Protein AF-A0A7R9H0L1-F1 (afdb_monomer_lite)

Secondary structure (DSSP, 8-state):
--HHHHHHHHHHHHHHHHHHHHHHHHHHHHTSTT-B--EE-SS-HHHHHHHHHHHHHHHHHHHHS-TTT--HHHHHHHHHHHHHHHHHHHHHHHHHHHH---HHHHHHHHHHHHTT-----STTHHHHHHHHHHHHHHHHHHHHHHH-HHHHEE--B--HHHHHHHHHHHHHHHHHHHHHHHHHHHHHHHTT---HHHHHHHHHHHHHHHHHHHHHHHHHHGGGTTHHHHTTSTTSSSSS--

Structure (mmCIF, N/CA/C/O backbone):
data_AF-A0A7R9H0L1-F1
#
_entry.id   AF-A0A7R9H0L1-F1
#
loop_
_atom_site.group_PDB
_atom_site.id
_atom_site.type_symbol
_atom_site.label_atom_id
_atom_site.label_alt_id
_atom_site.label_comp_id
_atom_site.label_asym_id
_atom_site.label_entity_id
_atom_site.label_seq_id
_atom_site.pdbx_PDB_ins_code
_atom_site.Cartn_x
_atom_site.Cartn_y
_atom_site.Cartn_z
_atom_site.occupancy
_atom_site.B_iso_or_equiv
_atom_site.auth_seq_id
_atom_site.auth_comp_id
_atom_site.auth_asym_id
_atom_site.auth_atom_id
_atom_site.pdbx_PDB_model_num
ATOM 1 N N . MET A 1 1 ? 5.904 -15.209 -21.334 1.00 55.03 1 MET A N 1
ATOM 2 C CA . MET A 1 1 ? 5.585 -14.228 -20.278 1.00 55.03 1 MET A CA 1
ATOM 3 C C . MET A 1 1 ? 6.838 -13.400 -20.034 1.00 55.03 1 MET A C 1
ATOM 5 O O . MET A 1 1 ? 7.904 -13.991 -19.924 1.00 55.03 1 MET A O 1
ATOM 9 N N . SER A 1 2 ? 6.762 -12.069 -20.104 1.00 78.75 2 SER A N 1
ATOM 10 C CA . SER A 1 2 ? 7.941 -11.202 -19.928 1.00 78.75 2 SER A CA 1
ATOM 11 C C . SER A 1 2 ? 8.253 -11.047 -18.439 1.00 78.75 2 SER A C 1
ATOM 13 O O . SER A 1 2 ? 7.324 -10.876 -17.658 1.00 78.75 2 SER A O 1
ATOM 15 N N . ILE A 1 3 ? 9.534 -11.049 -18.051 1.00 79.44 3 ILE A N 1
ATOM 16 C CA . ILE A 1 3 ? 9.980 -10.844 -16.656 1.00 79.44 3 ILE A CA 1
ATOM 17 C C . ILE A 1 3 ? 9.363 -9.573 -16.053 1.00 79.44 3 ILE A C 1
ATOM 19 O O . ILE A 1 3 ? 9.028 -9.552 -14.874 1.00 79.44 3 ILE A O 1
ATOM 23 N N . ARG A 1 4 ? 9.153 -8.536 -16.874 1.00 78.62 4 ARG A N 1
ATOM 24 C CA . ARG A 1 4 ? 8.509 -7.288 -16.447 1.00 78.62 4 ARG A CA 1
ATOM 25 C C . ARG A 1 4 ? 7.084 -7.508 -15.932 1.00 78.62 4 ARG A C 1
ATOM 27 O O . ARG A 1 4 ? 6.752 -6.990 -14.879 1.00 78.62 4 ARG A O 1
ATOM 34 N N . VAL A 1 5 ? 6.296 -8.321 -16.639 1.00 81.50 5 VAL A N 1
ATOM 35 C CA . VAL A 1 5 ? 4.908 -8.644 -16.267 1.00 81.50 5 VAL A CA 1
ATOM 36 C C . VAL A 1 5 ? 4.882 -9.418 -14.950 1.00 81.50 5 VAL A C 1
ATOM 38 O O . VAL A 1 5 ? 4.105 -9.091 -14.069 1.00 81.50 5 VAL A O 1
ATOM 41 N N . CYS A 1 6 ? 5.793 -10.378 -14.761 1.00 84.50 6 CYS A N 1
ATOM 42 C CA . CYS A 1 6 ? 5.881 -11.111 -13.495 1.00 84.50 6 CYS A CA 1
ATOM 43 C C . CYS A 1 6 ? 6.261 -10.203 -12.313 1.00 84.50 6 CYS A C 1
ATOM 45 O O . CYS A 1 6 ? 5.790 -10.416 -11.203 1.00 84.50 6 CYS A O 1
ATOM 47 N N . VAL A 1 7 ? 7.129 -9.208 -12.527 1.00 86.12 7 VAL A N 1
ATOM 48 C CA . VAL A 1 7 ? 7.489 -8.237 -11.479 1.00 86.12 7 VAL A CA 1
ATOM 49 C C . VAL A 1 7 ? 6.310 -7.320 -11.154 1.00 86.12 7 VAL A C 1
ATOM 51 O O . VAL A 1 7 ? 6.063 -7.078 -9.979 1.00 86.12 7 VAL A O 1
ATOM 54 N N . GLU A 1 8 ? 5.581 -6.846 -12.167 1.00 85.38 8 GLU A N 1
ATOM 55 C CA . GLU A 1 8 ? 4.347 -6.064 -11.990 1.00 85.38 8 GLU A CA 1
ATOM 56 C C . GLU A 1 8 ? 3.316 -6.865 -11.167 1.00 85.38 8 GLU A C 1
ATOM 58 O O . GLU A 1 8 ? 2.881 -6.397 -10.119 1.00 85.38 8 GLU A O 1
ATOM 63 N N . GLU A 1 9 ? 3.047 -8.122 -11.536 1.00 87.88 9 GLU A N 1
ATOM 64 C CA . GLU A 1 9 ? 2.125 -9.008 -10.805 1.00 87.88 9 GLU A CA 1
ATOM 65 C C . GLU A 1 9 ? 2.557 -9.277 -9.354 1.00 87.88 9 GLU A C 1
ATOM 67 O O . GLU A 1 9 ? 1.722 -9.292 -8.450 1.00 87.88 9 GLU A O 1
ATOM 72 N N . ILE A 1 10 ? 3.857 -9.487 -9.102 1.00 89.25 10 ILE A N 1
ATOM 73 C CA . ILE A 1 10 ? 4.376 -9.669 -7.736 1.00 89.25 10 ILE A CA 1
ATOM 74 C C . ILE A 1 10 ? 4.176 -8.393 -6.918 1.00 89.25 10 ILE A C 1
ATOM 76 O O . ILE A 1 10 ? 3.787 -8.480 -5.755 1.00 89.25 10 ILE A O 1
ATOM 80 N N . CYS A 1 11 ? 4.443 -7.220 -7.493 1.00 88.94 11 CYS A N 1
ATOM 81 C CA . CYS A 1 11 ? 4.237 -5.947 -6.810 1.00 88.94 11 CYS A CA 1
ATOM 82 C C . CYS A 1 11 ? 2.764 -5.752 -6.436 1.00 88.94 11 CYS A C 1
ATOM 84 O O . CYS A 1 11 ? 2.480 -5.468 -5.273 1.00 88.94 11 CYS A O 1
ATOM 86 N N . ASP A 1 12 ? 1.844 -5.972 -7.376 1.00 87.62 12 ASP A N 1
ATOM 87 C CA . ASP A 1 12 ? 0.404 -5.832 -7.137 1.00 87.62 12 ASP A CA 1
ATOM 88 C C . ASP A 1 12 ? -0.075 -6.804 -6.053 1.00 87.62 12 ASP A C 1
ATOM 90 O O . ASP A 1 12 ? -0.746 -6.406 -5.099 1.00 87.62 12 ASP A O 1
ATOM 94 N N . LEU A 1 13 ? 0.356 -8.066 -6.134 1.00 90.56 13 LEU A N 1
ATOM 95 C CA . LEU A 1 13 ? 0.031 -9.079 -5.135 1.00 90.56 13 LEU A CA 1
ATOM 96 C C . LEU A 1 13 ? 0.554 -8.705 -3.742 1.00 90.56 13 LEU A C 1
ATOM 98 O O . LEU A 1 13 ? -0.153 -8.882 -2.753 1.00 90.56 13 LEU A O 1
ATOM 102 N N . VAL A 1 14 ? 1.785 -8.197 -3.644 1.00 93.50 14 VAL A N 1
ATOM 103 C CA . VAL A 1 14 ? 2.396 -7.798 -2.367 1.00 93.50 14 VAL A CA 1
ATOM 104 C C . VAL A 1 14 ? 1.687 -6.584 -1.767 1.00 93.50 14 VAL A C 1
ATOM 106 O O . VAL A 1 14 ? 1.504 -6.537 -0.548 1.00 93.50 14 VAL A O 1
ATOM 109 N N . VAL A 1 15 ? 1.248 -5.629 -2.591 1.00 90.62 15 VAL A N 1
ATOM 110 C CA . VAL A 1 15 ? 0.427 -4.494 -2.142 1.00 90.62 15 VAL A CA 1
ATOM 111 C C . VAL A 1 15 ? -0.901 -4.999 -1.584 1.00 90.62 15 VAL A C 1
ATOM 113 O O . VAL A 1 15 ? -1.203 -4.713 -0.426 1.00 90.62 15 VAL A O 1
ATOM 116 N N . SER A 1 16 ? -1.640 -5.819 -2.339 1.00 90.62 16 SER A N 1
ATOM 117 C CA . SER A 1 16 ? -2.915 -6.382 -1.872 1.00 90.62 16 SER A CA 1
ATOM 118 C C . SER A 1 16 ? -2.749 -7.221 -0.606 1.00 90.62 16 SER A C 1
ATOM 120 O O . SER A 1 16 ? -3.534 -7.089 0.328 1.00 90.62 16 SER A O 1
ATOM 122 N N . LEU A 1 17 ? -1.699 -8.043 -0.528 1.00 93.00 17 LEU A N 1
ATOM 123 C CA . LEU A 1 17 ? -1.382 -8.809 0.675 1.00 93.00 17 LEU A CA 1
ATOM 124 C C . LEU A 1 17 ? -1.160 -7.884 1.875 1.00 93.00 17 LEU A C 1
ATOM 126 O O . LEU A 1 17 ? -1.692 -8.152 2.949 1.00 93.00 17 LEU A O 1
ATOM 130 N N . THR A 1 18 ? -0.406 -6.799 1.696 1.00 93.94 18 THR A N 1
ATOM 131 C CA . THR A 1 18 ? -0.100 -5.845 2.771 1.00 93.94 18 THR A CA 1
ATOM 132 C C . THR A 1 18 ? -1.360 -5.137 3.261 1.00 93.94 18 THR A C 1
ATOM 134 O O . THR A 1 18 ? -1.578 -5.057 4.468 1.00 93.94 18 THR A O 1
ATOM 137 N N . GLU A 1 19 ? -2.219 -4.682 2.347 1.00 91.06 19 GLU A N 1
ATOM 138 C CA . GLU A 1 19 ? -3.506 -4.058 2.678 1.00 91.06 19 GLU A CA 1
ATOM 139 C C . GLU A 1 19 ? -4.423 -5.034 3.429 1.00 91.06 19 GLU A C 1
ATOM 141 O O . GLU A 1 19 ? -4.960 -4.701 4.488 1.00 91.06 19 GLU A O 1
ATOM 146 N N . CYS A 1 20 ? -4.546 -6.271 2.937 1.00 92.19 20 CYS A N 1
ATOM 147 C CA . CYS A 1 20 ? -5.338 -7.307 3.594 1.00 92.19 20 CYS A CA 1
ATOM 148 C C . CYS A 1 20 ? -4.790 -7.671 4.979 1.00 92.19 20 CYS A C 1
ATOM 150 O O . CYS A 1 20 ? -5.574 -7.828 5.911 1.00 92.19 20 CYS A O 1
ATOM 152 N N . CYS A 1 21 ? -3.469 -7.784 5.140 1.00 92.81 21 CYS A N 1
ATOM 153 C CA . C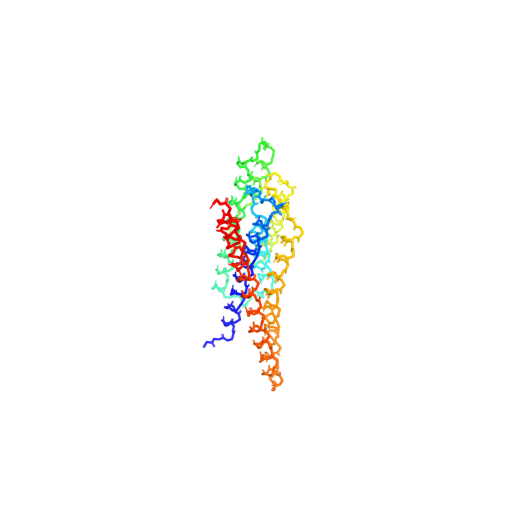YS A 1 21 ? -2.852 -8.106 6.429 1.00 92.81 21 CYS A CA 1
ATOM 154 C C . CYS A 1 21 ? -2.985 -6.961 7.431 1.00 92.81 21 CYS A C 1
ATOM 156 O O . CYS A 1 21 ? -3.257 -7.218 8.601 1.00 92.81 21 CYS A O 1
ATOM 158 N N . ALA A 1 22 ? -2.832 -5.711 6.990 1.00 91.62 22 ALA A N 1
ATOM 159 C CA . ALA A 1 22 ? -3.041 -4.547 7.844 1.00 91.62 22 ALA A CA 1
ATOM 160 C C . ALA A 1 22 ? -4.491 -4.480 8.339 1.00 91.62 22 ALA A C 1
ATOM 162 O O . ALA A 1 22 ? -4.726 -4.309 9.533 1.00 91.62 22 ALA A O 1
ATOM 163 N N . HIS A 1 23 ? -5.459 -4.701 7.445 1.00 90.69 23 HIS A N 1
ATOM 164 C CA . HIS A 1 23 ? -6.873 -4.718 7.806 1.00 90.69 23 HIS A CA 1
ATOM 165 C C . HIS A 1 23 ? -7.232 -5.905 8.715 1.00 90.69 23 HIS A C 1
ATOM 167 O O . HIS A 1 23 ? -7.879 -5.721 9.743 1.00 90.69 23 HIS A O 1
ATOM 173 N N . ALA A 1 24 ? -6.776 -7.119 8.396 1.00 91.81 24 ALA A N 1
ATOM 174 C CA . ALA A 1 24 ? -7.020 -8.296 9.229 1.00 91.81 24 ALA A CA 1
ATOM 175 C C . ALA A 1 24 ? -6.373 -8.160 10.617 1.00 91.81 24 ALA A C 1
ATOM 177 O O . ALA A 1 24 ? -7.020 -8.434 11.626 1.00 91.81 24 ALA A O 1
ATOM 178 N N . GLY A 1 25 ? -5.127 -7.682 10.678 1.00 91.88 25 GLY A N 1
ATOM 179 C CA . GLY A 1 25 ? -4.430 -7.409 11.933 1.00 91.88 25 GLY A CA 1
ATOM 180 C C . GLY A 1 25 ? -5.147 -6.353 12.774 1.00 91.88 25 GLY A C 1
ATOM 181 O O . GLY A 1 25 ? -5.273 -6.522 13.984 1.00 91.88 25 GLY A O 1
ATOM 182 N N . TYR A 1 26 ? -5.676 -5.301 12.143 1.00 92.00 26 TYR A N 1
ATOM 183 C CA . TYR A 1 26 ? -6.490 -4.293 12.820 1.00 92.00 26 TYR A CA 1
ATOM 184 C C . TYR A 1 26 ? -7.755 -4.899 13.442 1.00 92.00 26 TYR A C 1
ATOM 186 O O . TYR A 1 26 ? -8.023 -4.675 14.622 1.00 92.00 26 TYR A O 1
ATOM 194 N N . LEU A 1 27 ? -8.505 -5.704 12.681 1.00 91.81 27 LEU A N 1
ATOM 195 C CA . LEU A 1 27 ? -9.720 -6.352 13.182 1.00 91.81 27 LEU A CA 1
ATOM 196 C C . LEU A 1 27 ? -9.416 -7.254 14.384 1.00 91.81 27 LEU A C 1
ATOM 198 O O . LEU A 1 27 ? -10.103 -7.170 15.397 1.00 91.81 27 LEU A O 1
ATOM 202 N N . LEU A 1 28 ? -8.352 -8.058 14.312 1.00 90.38 28 LEU A N 1
ATOM 203 C CA . LEU A 1 28 ? -7.918 -8.912 15.424 1.00 90.38 28 LEU A CA 1
ATOM 204 C C . LEU A 1 28 ? -7.507 -8.101 16.664 1.00 90.38 28 LEU A C 1
ATOM 206 O O . LEU A 1 28 ? -7.820 -8.481 17.792 1.00 90.38 28 LEU A O 1
ATOM 210 N N . ALA A 1 29 ? -6.841 -6.964 16.465 1.00 90.88 29 ALA A N 1
ATOM 211 C CA . ALA A 1 29 ? -6.394 -6.101 17.552 1.00 90.88 29 ALA A CA 1
ATOM 212 C C . ALA A 1 29 ? -7.546 -5.371 18.259 1.00 90.88 29 ALA A C 1
ATOM 214 O O . ALA A 1 29 ? -7.521 -5.201 19.480 1.00 90.88 29 ALA A O 1
ATOM 215 N N . VAL A 1 30 ? -8.563 -4.945 17.506 1.00 91.94 30 VAL A N 1
ATOM 216 C CA . VAL A 1 30 ? -9.755 -4.285 18.057 1.00 91.94 30 VAL A CA 1
ATOM 217 C C . VAL A 1 30 ? -10.666 -5.268 18.789 1.00 91.94 30 VAL A C 1
ATOM 219 O O . VAL A 1 30 ? -11.334 -4.864 19.735 1.00 91.94 30 VAL A O 1
ATOM 222 N N . LEU A 1 31 ? -10.660 -6.548 18.405 1.00 89.94 31 LEU A N 1
ATOM 223 C CA . LEU A 1 31 ? -11.380 -7.602 19.126 1.00 89.94 31 LEU A CA 1
ATOM 224 C C . LEU A 1 31 ? -10.794 -7.902 20.516 1.00 89.94 31 LEU A C 1
ATOM 226 O O . LEU A 1 31 ? -11.457 -8.567 21.306 1.00 89.94 31 LEU A O 1
ATOM 230 N N . GLN A 1 32 ? -9.588 -7.419 20.838 1.00 88.75 32 GLN A N 1
ATOM 231 C CA . GLN A 1 32 ? -9.027 -7.591 22.177 1.00 88.75 32 GLN A CA 1
ATOM 232 C C . GLN A 1 32 ? -9.772 -6.762 23.219 1.00 88.75 32 GLN A C 1
ATOM 234 O O . GLN A 1 32 ? -10.073 -5.585 23.005 1.00 88.75 32 GLN A O 1
ATOM 239 N N . ASP A 1 33 ? -9.958 -7.344 24.401 1.00 85.31 33 ASP A N 1
ATOM 240 C CA . ASP A 1 33 ? -10.539 -6.637 25.534 1.00 85.31 33 ASP A CA 1
ATOM 241 C C . ASP A 1 33 ? -9.745 -5.365 25.867 1.00 85.31 33 ASP A C 1
ATOM 243 O O . ASP A 1 33 ? -8.509 -5.343 25.930 1.00 85.31 33 ASP A O 1
ATO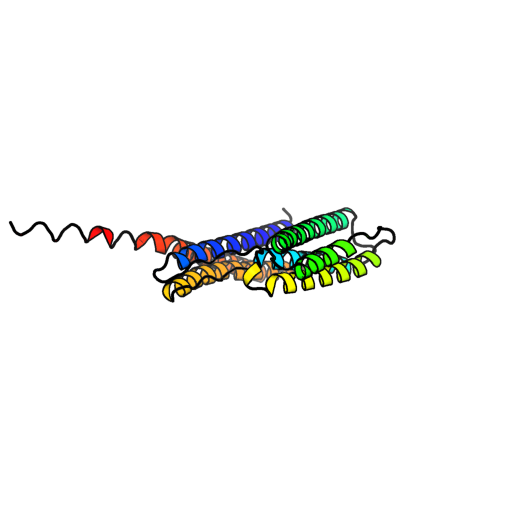M 247 N N . GLY A 1 34 ? -10.477 -4.271 26.078 1.00 85.62 34 GLY A N 1
ATOM 248 C CA . GLY A 1 34 ? -9.905 -2.956 26.364 1.00 85.62 34 GLY A CA 1
ATOM 249 C C . GLY A 1 34 ? -9.442 -2.169 25.134 1.00 85.62 34 GLY A C 1
ATOM 250 O O . GLY A 1 34 ? -9.020 -1.022 25.298 1.00 85.62 34 GLY A O 1
ATOM 251 N N . SER A 1 35 ? -9.546 -2.728 23.924 1.00 90.44 35 SER A N 1
ATOM 252 C CA . SER A 1 35 ? -9.374 -1.965 22.688 1.00 90.44 35 SER A CA 1
ATOM 253 C C . SER A 1 35 ? -10.628 -1.141 22.363 1.00 90.44 35 SER A C 1
ATOM 255 O O . SER A 1 35 ? -11.759 -1.546 22.623 1.00 90.44 35 SER A O 1
ATOM 257 N N . ILE A 1 36 ? -10.431 0.041 21.781 1.00 90.25 36 ILE A N 1
ATOM 258 C CA . ILE A 1 36 ? -11.493 0.930 21.301 1.00 90.25 36 ILE A CA 1
ATOM 259 C C . ILE A 1 36 ? -11.319 1.077 19.786 1.00 90.25 36 ILE A C 1
ATOM 261 O O . ILE A 1 36 ? -10.231 1.490 19.362 1.00 90.25 36 ILE A O 1
ATOM 265 N N . PRO A 1 37 ? -12.353 0.757 18.981 1.00 88.38 37 PRO A N 1
ATOM 266 C CA . PRO A 1 37 ? -12.288 0.857 17.530 1.00 88.38 37 PRO A CA 1
ATOM 267 C C . PRO A 1 37 ? -12.027 2.290 17.076 1.00 88.38 37 PRO A C 1
ATOM 269 O O . PRO A 1 37 ? -12.278 3.264 17.791 1.00 88.38 37 PRO A O 1
ATOM 272 N N . GLU A 1 38 ? -11.538 2.403 15.850 1.00 88.75 38 GLU A N 1
ATOM 273 C CA . GLU A 1 38 ? -11.393 3.693 15.197 1.00 88.75 38 GLU A CA 1
ATOM 274 C C . GLU A 1 38 ? -12.761 4.216 14.767 1.00 88.75 38 GLU A C 1
ATOM 276 O O . GLU A 1 38 ? -13.686 3.452 14.481 1.00 88.75 38 GLU A O 1
ATOM 281 N N . VAL A 1 39 ? -12.880 5.536 14.716 1.00 85.00 39 VAL A N 1
ATOM 282 C CA . VAL A 1 39 ? -14.033 6.197 14.110 1.00 85.00 39 VAL A CA 1
ATOM 283 C C . VAL A 1 39 ? -13.545 6.783 12.794 1.00 85.00 39 VAL A C 1
ATOM 285 O O . VAL A 1 39 ? -12.739 7.719 12.852 1.00 85.00 39 VAL A O 1
ATOM 288 N N . PRO A 1 40 ? -13.984 6.256 11.637 1.00 81.12 40 PRO A N 1
ATOM 289 C CA . PRO A 1 40 ? -13.548 6.767 10.347 1.00 81.12 40 PRO A CA 1
ATOM 290 C C . PRO A 1 40 ? -14.022 8.212 10.174 1.00 81.12 40 PRO A C 1
ATOM 292 O O . PRO A 1 40 ? -15.156 8.550 10.519 1.00 81.12 40 PRO A O 1
ATOM 295 N N . GLY A 1 41 ? -13.137 9.069 9.670 1.00 80.81 41 GLY A N 1
ATOM 296 C CA . GLY A 1 41 ? -13.489 10.426 9.260 1.00 80.81 41 GLY A CA 1
ATOM 297 C C . GLY A 1 41 ? -13.911 10.503 7.792 1.00 80.81 41 GLY A C 1
ATOM 298 O O . GLY A 1 41 ? -13.896 9.506 7.070 1.00 80.81 41 GLY A O 1
ATOM 299 N N . ALA A 1 42 ? -14.229 11.715 7.338 1.00 75.81 42 ALA A N 1
ATOM 300 C CA . ALA A 1 42 ? -14.536 12.037 5.942 1.00 75.81 42 ALA A CA 1
ATOM 301 C C . ALA A 1 42 ? -13.428 11.625 4.951 1.00 75.81 42 ALA A C 1
ATOM 303 O O . ALA A 1 42 ? -13.690 11.406 3.765 1.00 75.81 42 ALA A O 1
ATOM 304 N N . VAL A 1 43 ? -12.178 11.578 5.428 1.00 81.00 43 VAL A N 1
ATOM 305 C CA . VAL A 1 43 ? -10.974 11.361 4.625 1.00 81.00 43 VAL A CA 1
ATOM 306 C C . VAL A 1 43 ? -10.221 10.125 5.099 1.00 81.00 43 VAL A C 1
ATOM 308 O O . VAL A 1 43 ? -9.746 10.064 6.232 1.00 81.00 43 VAL A O 1
ATOM 311 N N . ASP A 1 44 ? -10.008 9.186 4.179 1.00 82.19 44 ASP A N 1
ATOM 312 C CA . ASP A 1 44 ? -9.051 8.098 4.360 1.00 82.19 44 ASP A CA 1
ATOM 313 C C . ASP A 1 44 ? -7.631 8.601 4.056 1.00 82.19 44 ASP A C 1
ATOM 315 O O . ASP A 1 44 ? -7.262 8.872 2.908 1.00 82.19 44 ASP A O 1
ATOM 319 N N . ARG A 1 45 ? -6.816 8.719 5.109 1.00 82.88 45 ARG A N 1
ATOM 320 C CA . ARG A 1 45 ? -5.424 9.174 5.015 1.00 82.88 45 ARG A CA 1
ATOM 321 C C . ARG A 1 45 ? -4.571 8.271 4.125 1.00 82.88 45 ARG A C 1
ATOM 323 O O . ARG A 1 45 ? -3.704 8.783 3.419 1.00 82.88 45 ARG A O 1
ATOM 330 N N . TYR A 1 46 ? -4.780 6.958 4.164 1.00 84.94 46 TYR A N 1
ATOM 331 C CA . TYR A 1 46 ? -3.986 6.014 3.385 1.00 84.94 46 TYR A CA 1
ATOM 332 C C . TYR A 1 46 ? -4.261 6.179 1.892 1.00 84.94 46 TYR A C 1
ATOM 334 O O . TYR A 1 46 ? -3.324 6.392 1.121 1.00 84.94 46 TYR A O 1
ATOM 342 N N . GLN A 1 47 ? -5.537 6.168 1.498 1.00 84.25 47 GLN A N 1
ATOM 343 C CA . GLN A 1 47 ? -5.943 6.360 0.101 1.00 84.25 47 GLN A CA 1
ATOM 344 C C . GLN A 1 47 ? -5.456 7.695 -0.449 1.00 84.25 47 GLN A C 1
ATOM 346 O O . GLN A 1 47 ? -4.958 7.783 -1.571 1.00 84.25 47 GLN A O 1
ATOM 351 N N . LEU A 1 48 ? -5.542 8.735 0.375 1.00 83.19 48 LEU A N 1
ATOM 352 C CA . LEU A 1 48 ? -5.153 10.069 -0.022 1.00 83.19 48 LEU A CA 1
ATOM 353 C C . LEU A 1 48 ? -3.627 10.190 -0.204 1.00 83.19 48 LEU A C 1
ATOM 355 O O . LEU A 1 48 ? -3.164 10.731 -1.208 1.00 83.19 48 LEU A O 1
ATOM 359 N N . CYS A 1 49 ? -2.829 9.623 0.705 1.00 84.56 49 CYS A N 1
ATOM 360 C CA . CYS A 1 49 ? -1.376 9.544 0.535 1.00 84.56 49 CYS A CA 1
ATOM 361 C C . CYS A 1 49 ? -0.975 8.672 -0.667 1.00 84.56 49 CYS A C 1
ATOM 363 O O . CYS A 1 49 ? -0.050 9.035 -1.395 1.00 84.56 49 CYS A O 1
ATOM 365 N N . ARG A 1 50 ? -1.673 7.553 -0.900 1.00 85.75 50 ARG A N 1
ATOM 366 C CA . ARG A 1 50 ? -1.426 6.648 -2.031 1.00 85.75 50 ARG A CA 1
ATOM 367 C C . ARG A 1 50 ? -1.674 7.345 -3.370 1.00 85.75 50 ARG A C 1
ATOM 369 O O . ARG A 1 50 ? -0.797 7.316 -4.229 1.00 85.75 50 ARG A O 1
ATOM 376 N N . ALA A 1 51 ? -2.814 8.018 -3.521 1.00 82.69 51 ALA A N 1
ATOM 377 C CA . ALA A 1 51 ? -3.156 8.757 -4.736 1.00 82.69 51 ALA A CA 1
ATOM 378 C C . ALA A 1 51 ? -2.147 9.880 -5.030 1.00 82.69 51 ALA A C 1
ATOM 380 O O . ALA A 1 51 ? -1.728 10.064 -6.172 1.00 82.69 51 ALA A O 1
ATOM 381 N N . THR A 1 52 ? -1.695 10.600 -4.002 1.00 83.56 52 THR A N 1
ATOM 382 C CA . THR A 1 52 ? -0.671 11.640 -4.161 1.00 83.56 52 THR A CA 1
ATOM 383 C C . THR A 1 52 ? 0.682 11.066 -4.587 1.00 83.56 52 THR A C 1
ATOM 385 O O . THR A 1 52 ? 1.299 11.591 -5.515 1.00 83.56 52 THR A O 1
ATOM 388 N N . ALA A 1 53 ? 1.125 9.964 -3.972 1.00 84.44 53 ALA A N 1
ATOM 389 C CA . ALA A 1 53 ? 2.371 9.295 -4.345 1.00 84.44 53 ALA A CA 1
ATOM 390 C C . ALA A 1 53 ? 2.332 8.756 -5.787 1.00 84.44 53 ALA A C 1
ATOM 392 O O . ALA A 1 53 ? 3.337 8.797 -6.498 1.00 84.44 53 ALA A O 1
ATOM 393 N N . GLU A 1 54 ? 1.172 8.284 -6.246 1.00 84.44 54 GLU A N 1
ATOM 394 C CA . GLU A 1 54 ? 0.982 7.842 -7.626 1.00 84.44 54 GLU A CA 1
ATOM 395 C C . GLU A 1 54 ? 1.083 9.002 -8.625 1.00 84.44 54 GLU A C 1
ATOM 397 O O . GLU A 1 54 ? 1.788 8.886 -9.632 1.00 84.44 54 GLU A O 1
ATOM 402 N N . ILE A 1 55 ? 0.460 10.148 -8.326 1.00 81.06 55 ILE A N 1
ATOM 403 C CA . ILE A 1 55 ? 0.588 11.363 -9.145 1.00 81.06 55 ILE A CA 1
ATOM 404 C C . ILE A 1 55 ? 2.052 11.804 -9.214 1.00 81.06 55 ILE A C 1
ATOM 406 O O . ILE A 1 55 ? 2.562 12.050 -10.310 1.00 81.06 55 ILE A O 1
ATOM 410 N N . GLU A 1 56 ? 2.752 11.855 -8.079 1.00 85.31 56 GLU A N 1
ATOM 411 C CA . GLU A 1 56 ? 4.174 12.209 -8.020 1.00 85.31 56 GLU A CA 1
ATOM 412 C C . GLU A 1 56 ? 5.033 11.241 -8.846 1.00 85.31 56 GLU A C 1
ATOM 414 O O . GLU A 1 56 ? 5.880 11.666 -9.634 1.00 85.31 56 GLU A O 1
ATOM 419 N N . HIS A 1 57 ? 4.786 9.935 -8.736 1.00 83.25 57 HIS A N 1
ATOM 420 C CA . HIS A 1 57 ? 5.512 8.932 -9.506 1.00 83.25 57 HIS A CA 1
ATOM 421 C C . HIS A 1 57 ? 5.291 9.093 -11.017 1.00 83.25 57 HIS A C 1
ATOM 423 O O . HIS A 1 57 ? 6.252 9.172 -11.786 1.00 83.25 57 HIS A O 1
ATOM 429 N N . LYS A 1 58 ? 4.031 9.171 -11.461 1.00 82.19 58 LYS A N 1
ATOM 430 C CA . LYS A 1 58 ? 3.665 9.210 -12.886 1.00 82.19 58 LYS A CA 1
ATOM 431 C C . LYS A 1 58 ? 4.081 10.529 -13.548 1.00 82.19 58 LYS A C 1
ATOM 433 O O . LYS A 1 58 ? 4.589 10.522 -14.670 1.00 82.19 58 LYS A O 1
ATOM 438 N N . THR A 1 59 ? 3.952 11.655 -12.849 1.00 77.44 59 THR A N 1
ATOM 439 C CA . THR A 1 59 ? 4.495 12.948 -13.308 1.00 77.44 59 THR A CA 1
ATOM 440 C C . THR A 1 59 ? 6.028 12.965 -13.274 1.00 77.44 59 THR A C 1
ATOM 442 O O . THR A 1 59 ? 6.662 13.516 -14.175 1.00 77.44 59 THR A O 1
ATOM 445 N N . GLY A 1 60 ? 6.646 12.280 -12.308 1.00 80.50 60 GLY A N 1
ATOM 446 C CA . GLY A 1 60 ? 8.085 12.039 -12.254 1.00 80.50 60 GLY A CA 1
ATOM 447 C C . GLY A 1 60 ? 8.604 11.257 -13.463 1.00 80.50 60 GLY A C 1
ATOM 448 O O . GLY A 1 60 ? 9.659 11.595 -14.002 1.00 80.50 60 GLY A O 1
ATOM 449 N N . LEU A 1 61 ? 7.845 10.278 -13.968 1.00 78.00 61 LEU A N 1
ATOM 450 C CA . LEU A 1 61 ? 8.175 9.573 -15.212 1.00 78.00 61 LEU A CA 1
ATOM 451 C C . LEU A 1 61 ? 8.204 10.522 -16.421 1.00 78.00 61 LEU A C 1
ATOM 453 O O . LEU A 1 61 ? 9.127 10.459 -17.231 1.00 78.00 61 LEU A O 1
ATOM 457 N N . LEU A 1 62 ? 7.270 11.475 -16.518 1.00 71.00 62 LEU A N 1
ATOM 458 C CA . LEU A 1 62 ? 7.292 12.505 -17.574 1.00 71.00 62 LEU A CA 1
ATOM 459 C C . LEU A 1 62 ? 8.552 13.389 -17.520 1.00 71.00 62 LEU A C 1
ATOM 461 O O . LEU A 1 62 ? 8.963 13.948 -18.540 1.00 71.00 62 LEU A O 1
ATOM 465 N N . ARG A 1 63 ? 9.186 13.509 -16.346 1.00 71.19 63 ARG A N 1
ATOM 466 C CA . ARG A 1 63 ? 10.466 14.211 -16.166 1.00 71.19 63 ARG A CA 1
ATOM 467 C C . ARG A 1 63 ? 11.664 13.367 -16.609 1.00 71.19 63 ARG A C 1
ATOM 469 O O . ARG A 1 63 ? 12.644 13.926 -17.096 1.00 71.19 63 ARG A O 1
ATOM 476 N N . THR A 1 64 ? 11.606 12.045 -16.441 1.00 72.06 64 THR A N 1
ATOM 477 C CA . THR A 1 64 ? 12.709 11.134 -16.796 1.00 72.06 64 THR A CA 1
ATOM 478 C C . THR A 1 64 ? 12.702 10.730 -18.269 1.00 72.06 64 THR A C 1
ATOM 480 O O . THR A 1 64 ? 13.768 10.455 -18.829 1.00 72.06 64 THR A O 1
ATOM 483 N N . TYR A 1 65 ? 11.541 10.735 -18.930 1.00 66.38 65 TYR A N 1
ATOM 484 C CA . TYR A 1 65 ? 11.464 10.496 -20.368 1.00 66.38 65 TYR A CA 1
ATOM 485 C C . TYR A 1 65 ? 12.155 11.608 -21.165 1.00 66.38 65 TYR A C 1
ATOM 487 O O . TYR A 1 65 ? 11.910 12.801 -20.983 1.00 66.38 65 TYR A O 1
ATOM 495 N N . ARG A 1 66 ? 12.998 11.211 -22.125 1.00 58.31 66 ARG A N 1
ATOM 496 C CA . ARG A 1 66 ? 13.507 12.136 -23.143 1.00 58.31 66 ARG A CA 1
ATOM 497 C C . ARG A 1 66 ? 12.399 12.397 -24.167 1.00 58.31 66 ARG A C 1
ATOM 499 O O . ARG A 1 66 ? 11.661 11.482 -24.525 1.00 58.31 66 ARG A O 1
ATOM 506 N N . LEU A 1 67 ? 12.333 13.625 -24.695 1.00 54.94 67 LEU A N 1
ATOM 507 C CA . LEU A 1 67 ? 11.291 14.092 -25.632 1.00 54.94 67 LEU A CA 1
ATOM 508 C C . LEU A 1 67 ? 11.050 13.194 -26.867 1.00 54.94 67 LEU A C 1
ATOM 510 O O . LEU A 1 67 ? 10.015 13.321 -27.506 1.00 54.94 67 LEU A O 1
ATOM 514 N N . HIS A 1 68 ? 11.984 12.305 -27.210 1.00 52.06 68 HIS A N 1
ATOM 515 C CA . HIS A 1 68 ? 11.938 11.442 -28.396 1.00 52.06 68 HIS A CA 1
ATOM 516 C C . HIS A 1 68 ? 11.729 9.948 -28.091 1.00 52.06 68 HIS A C 1
ATOM 518 O O . HIS A 1 68 ? 11.715 9.144 -29.017 1.00 52.06 68 HIS A O 1
ATOM 524 N N . THR A 1 69 ? 11.602 9.549 -26.820 1.00 61.84 69 THR A N 1
ATOM 525 C CA . THR A 1 69 ? 11.526 8.125 -26.429 1.00 61.84 69 THR A CA 1
ATOM 526 C C . THR A 1 69 ? 10.164 7.693 -25.898 1.00 61.84 69 THR A C 1
ATOM 528 O O . THR A 1 69 ? 9.956 6.503 -25.684 1.00 61.84 69 THR A O 1
ATOM 531 N N . ILE A 1 70 ? 9.252 8.635 -25.647 1.00 68.06 70 ILE A N 1
ATOM 532 C CA . ILE A 1 70 ? 7.920 8.321 -25.126 1.00 68.06 70 ILE A CA 1
ATOM 533 C C . ILE A 1 70 ? 6.972 7.970 -26.274 1.00 68.06 70 ILE A C 1
ATOM 535 O O . ILE A 1 70 ? 6.841 8.710 -27.248 1.00 68.06 70 ILE A O 1
ATOM 539 N N . THR A 1 71 ? 6.317 6.818 -26.171 1.00 73.88 71 THR A N 1
ATOM 540 C CA . THR A 1 71 ? 5.273 6.417 -27.123 1.00 73.88 71 THR A CA 1
ATOM 541 C C . THR A 1 71 ? 3.938 7.071 -26.763 1.00 73.88 71 THR A C 1
ATOM 543 O O . THR A 1 71 ? 3.683 7.378 -25.598 1.00 73.88 71 THR A O 1
ATOM 546 N N . SER A 1 72 ? 3.050 7.252 -27.745 1.00 70.75 72 SER A N 1
ATOM 547 C CA . SER A 1 72 ? 1.694 7.772 -27.504 1.00 70.75 72 SER A CA 1
ATOM 548 C C . SER A 1 72 ? 0.914 6.917 -26.500 1.00 70.75 72 SER A C 1
ATOM 550 O O . SER A 1 72 ? 0.237 7.462 -25.637 1.00 70.75 72 SER A O 1
ATOM 552 N N . LEU A 1 73 ? 1.077 5.592 -26.555 1.00 72.12 73 LEU A N 1
ATOM 553 C CA . LEU A 1 73 ? 0.445 4.651 -25.630 1.00 72.12 73 LEU A CA 1
ATOM 554 C C . LEU A 1 73 ? 0.888 4.871 -24.173 1.00 72.12 73 LEU A C 1
ATOM 556 O O . LEU A 1 73 ? 0.052 4.888 -23.277 1.00 72.12 73 LEU A O 1
ATOM 560 N N . GLN A 1 74 ? 2.187 5.086 -23.939 1.00 70.50 74 GLN A N 1
ATOM 561 C CA . GLN A 1 74 ? 2.720 5.368 -22.599 1.00 70.50 74 GLN A CA 1
ATOM 562 C C . GLN A 1 74 ? 2.239 6.717 -22.065 1.00 70.50 74 GLN A C 1
ATOM 564 O O . GLN A 1 74 ? 1.943 6.838 -20.881 1.00 70.50 74 GLN A O 1
ATOM 569 N N . LEU A 1 75 ? 2.142 7.728 -22.931 1.00 69.81 75 LEU A N 1
ATOM 570 C CA . LEU A 1 75 ? 1.622 9.034 -22.537 1.00 69.81 75 LEU A CA 1
ATOM 571 C C . LEU A 1 75 ? 0.142 8.943 -22.141 1.00 69.81 75 LEU A C 1
ATOM 573 O O . LEU A 1 75 ? -0.250 9.502 -21.122 1.00 69.81 75 LEU A O 1
ATOM 577 N N . THR A 1 76 ? -0.668 8.207 -22.907 1.00 71.44 76 THR A N 1
ATOM 578 C CA . THR A 1 76 ? -2.081 7.983 -22.582 1.00 71.44 76 THR A CA 1
ATOM 579 C C . THR A 1 76 ? -2.250 7.232 -21.264 1.00 71.44 76 THR A C 1
ATOM 581 O O . THR A 1 76 ? -3.047 7.668 -20.439 1.00 71.44 76 THR A O 1
ATOM 584 N N . ASP A 1 77 ? -1.478 6.169 -21.028 1.00 75.44 77 ASP A N 1
ATOM 585 C CA . ASP A 1 77 ? -1.504 5.429 -19.760 1.00 75.44 77 ASP A CA 1
ATOM 586 C C . ASP A 1 77 ? -1.154 6.329 -18.561 1.00 75.44 77 ASP A C 1
ATOM 588 O O . ASP A 1 77 ? -1.851 6.341 -17.548 1.00 75.44 77 ASP A O 1
ATOM 592 N N . ILE A 1 78 ? -0.122 7.168 -18.691 1.00 75.38 78 ILE A N 1
ATOM 593 C CA . ILE A 1 78 ? 0.237 8.143 -17.653 1.00 75.38 78 ILE A CA 1
ATOM 594 C C . ILE A 1 78 ? -0.913 9.123 -17.396 1.00 75.38 78 ILE A C 1
ATOM 596 O O . ILE A 1 78 ? -1.256 9.369 -16.241 1.00 75.38 78 ILE A O 1
ATOM 600 N N . CYS A 1 79 ? -1.529 9.668 -18.447 1.00 71.44 79 CYS A N 1
ATOM 601 C CA . CYS A 1 79 ? -2.641 10.606 -18.307 1.00 71.44 79 CYS A CA 1
ATOM 602 C C . CYS A 1 79 ? -3.881 9.969 -17.665 1.00 71.44 79 CYS A C 1
ATOM 604 O O . CYS A 1 79 ? -4.541 10.639 -16.870 1.00 71.44 79 CYS A O 1
ATOM 606 N N . ILE A 1 80 ? -4.195 8.710 -17.986 1.00 76.19 80 ILE A N 1
ATOM 607 C CA . ILE A 1 80 ? -5.310 7.971 -17.375 1.00 76.19 80 ILE A CA 1
ATOM 608 C C . ILE A 1 80 ? -5.055 7.804 -15.878 1.00 76.19 80 ILE A C 1
ATOM 610 O O . ILE A 1 80 ? -5.850 8.303 -15.085 1.00 76.19 80 ILE A O 1
ATOM 614 N N . ASN A 1 81 ? -3.908 7.233 -15.499 1.00 78.56 81 ASN A N 1
ATOM 615 C CA . ASN A 1 81 ? -3.568 6.990 -14.094 1.00 78.56 81 ASN A CA 1
ATOM 616 C C . ASN A 1 81 ? -3.570 8.296 -13.279 1.00 78.56 81 ASN A C 1
ATOM 618 O O . ASN A 1 81 ? -4.224 8.391 -12.249 1.00 78.56 81 ASN A O 1
ATOM 622 N N . VAL A 1 82 ? -2.926 9.359 -13.783 1.00 75.69 82 VAL A N 1
ATOM 623 C CA . VAL A 1 82 ? -2.927 10.674 -13.111 1.00 75.69 82 VAL A CA 1
ATOM 624 C C . VAL A 1 82 ? -4.346 11.231 -12.962 1.00 75.69 82 VAL A C 1
ATOM 626 O O . VAL A 1 82 ? -4.662 11.842 -11.942 1.00 75.69 82 VAL A O 1
ATOM 629 N N . THR A 1 83 ? -5.210 11.037 -13.961 1.00 74.56 83 THR A N 1
ATOM 630 C CA . THR A 1 83 ? -6.603 11.499 -13.898 1.00 74.56 83 THR A CA 1
ATOM 631 C C . THR A 1 83 ? -7.400 10.724 -12.854 1.00 74.56 83 THR A C 1
ATOM 633 O O . THR A 1 83 ? -8.135 11.344 -12.088 1.00 74.56 83 THR A O 1
ATOM 636 N N . GLU A 1 84 ? -7.240 9.403 -12.797 1.00 80.06 84 GLU A N 1
ATOM 637 C CA . GLU A 1 84 ? -7.894 8.537 -11.813 1.00 80.06 84 GLU A CA 1
ATOM 638 C C . GLU A 1 84 ? -7.465 8.889 -10.385 1.00 80.06 84 GLU A C 1
ATOM 640 O O . GLU A 1 84 ? -8.323 9.197 -9.553 1.00 80.06 84 GLU A O 1
ATOM 645 N N . SER A 1 85 ? -6.159 8.981 -10.113 1.00 78.50 85 SER A N 1
ATOM 646 C CA . SER A 1 85 ? -5.648 9.378 -8.794 1.00 78.50 85 SER A CA 1
ATOM 647 C C . SER A 1 85 ? -6.104 10.795 -8.412 1.00 78.50 85 SER A C 1
ATOM 649 O O . SER A 1 85 ? -6.495 11.047 -7.271 1.00 78.50 85 SER A O 1
ATOM 651 N N . ALA A 1 86 ? -6.136 11.735 -9.364 1.00 72.88 86 ALA A N 1
ATOM 652 C CA . ALA A 1 86 ? -6.622 13.091 -9.109 1.00 72.88 86 ALA A CA 1
ATOM 653 C C . ALA A 1 86 ? -8.136 13.143 -8.838 1.00 72.88 86 ALA A C 1
ATOM 655 O O . ALA A 1 86 ? -8.595 14.017 -8.096 1.00 72.88 86 ALA A O 1
ATOM 656 N N . ASN A 1 87 ? -8.921 12.234 -9.421 1.00 77.19 87 ASN A N 1
ATOM 657 C CA . ASN A 1 87 ? -10.346 12.109 -9.117 1.00 77.19 87 ASN A CA 1
ATOM 658 C C . ASN A 1 87 ? -10.555 11.560 -7.701 1.00 77.19 87 ASN A C 1
ATOM 660 O O . ASN A 1 87 ? -11.344 12.137 -6.963 1.00 77.19 87 ASN A O 1
ATOM 664 N N . ILE A 1 88 ? -9.774 10.561 -7.270 1.00 80.81 88 ILE A N 1
ATOM 665 C CA . ILE A 1 88 ? -9.807 10.047 -5.886 1.00 80.81 88 ILE A CA 1
ATOM 666 C C . ILE A 1 88 ? -9.535 11.169 -4.872 1.00 80.81 88 ILE A C 1
ATOM 668 O O . ILE A 1 88 ? -10.265 11.310 -3.886 1.00 80.81 88 ILE A O 1
ATOM 672 N N . LEU A 1 89 ? -8.524 12.009 -5.128 1.00 75.00 89 LEU A N 1
ATOM 673 C CA . LEU A 1 89 ? -8.234 13.182 -4.295 1.00 75.00 89 LEU A CA 1
ATOM 674 C C . LEU A 1 89 ? -9.396 14.177 -4.288 1.00 75.00 89 LEU A C 1
ATOM 676 O O . LEU A 1 89 ? -9.790 14.656 -3.226 1.00 75.00 89 LEU A O 1
ATOM 680 N N . THR A 1 90 ? -9.954 14.471 -5.463 1.00 74.44 90 THR A N 1
ATOM 681 C CA . THR A 1 90 ? -11.069 15.415 -5.615 1.00 74.44 90 THR A CA 1
ATOM 682 C C . THR A 1 90 ? -12.298 14.938 -4.848 1.00 74.44 90 THR A C 1
ATOM 684 O O . THR A 1 90 ? -12.855 15.702 -4.066 1.00 74.44 90 THR A O 1
ATOM 687 N N . ASP A 1 91 ? -12.680 13.674 -5.004 1.00 79.44 91 ASP A N 1
ATOM 688 C CA . ASP A 1 91 ? -13.853 13.092 -4.352 1.00 79.44 91 ASP A CA 1
ATOM 689 C C . ASP A 1 91 ? -13.680 13.034 -2.831 1.00 79.44 91 ASP A C 1
ATOM 691 O O . ASP A 1 91 ? -14.600 13.374 -2.087 1.00 79.44 91 ASP A O 1
ATOM 695 N N . SER A 1 92 ? -12.485 12.670 -2.355 1.00 75.56 92 SER A N 1
ATOM 696 C CA . SER A 1 92 ? -12.162 12.658 -0.921 1.00 75.56 92 SER A CA 1
ATOM 697 C C . SER A 1 92 ? -12.213 14.065 -0.318 1.00 75.56 92 SER A C 1
ATOM 699 O O . SER A 1 92 ? -12.734 14.264 0.777 1.00 75.56 92 SER A O 1
ATOM 701 N N . CYS A 1 93 ? -11.735 15.068 -1.055 1.00 71.38 93 CYS A N 1
ATOM 702 C CA . CYS A 1 93 ? -11.765 16.463 -0.624 1.00 71.38 93 CYS A CA 1
ATOM 703 C C . CYS A 1 93 ? -13.165 17.080 -0.692 1.00 71.38 93 CYS A C 1
ATOM 705 O O . CYS A 1 93 ? -13.505 17.907 0.149 1.00 71.38 93 CYS A O 1
ATOM 707 N N . LEU A 1 94 ? -13.998 16.680 -1.657 1.00 72.94 94 LEU A N 1
ATOM 708 C CA . LEU A 1 94 ? -15.400 17.094 -1.719 1.00 72.94 94 LEU A CA 1
ATOM 709 C C . LEU A 1 94 ? -16.192 16.538 -0.532 1.00 72.94 94 LEU A C 1
ATOM 711 O O . LEU A 1 94 ? -16.908 17.300 0.112 1.00 72.94 94 LEU A O 1
ATOM 715 N N . LYS A 1 95 ? -15.990 15.261 -0.178 1.00 74.06 95 LYS A N 1
ATOM 716 C CA . LYS A 1 95 ? -16.568 14.664 1.040 1.00 74.06 95 LYS A CA 1
ATOM 717 C C . LYS A 1 95 ? -16.129 15.418 2.297 1.00 74.06 95 LYS A C 1
ATOM 719 O O . LYS A 1 95 ? -16.967 15.810 3.102 1.00 74.06 95 LYS A O 1
ATOM 724 N N . ALA A 1 96 ? -14.834 15.719 2.413 1.00 68.62 96 ALA A N 1
ATOM 725 C CA . ALA A 1 96 ? -14.300 16.526 3.510 1.00 68.62 96 ALA A CA 1
ATOM 726 C C . ALA A 1 96 ? -14.911 17.936 3.566 1.00 68.62 96 ALA A C 1
ATOM 728 O O . ALA A 1 96 ? -15.200 18.448 4.644 1.00 68.62 96 ALA A O 1
ATOM 729 N N . ALA A 1 97 ? -15.118 18.570 2.411 1.00 64.94 97 ALA A N 1
ATOM 730 C CA . ALA A 1 97 ? -15.675 19.915 2.307 1.00 64.94 97 ALA A CA 1
ATOM 731 C C . ALA A 1 97 ? -17.177 19.978 2.624 1.00 64.94 97 ALA A C 1
ATOM 733 O O . ALA A 1 97 ? -17.644 21.012 3.104 1.00 64.94 97 ALA A O 1
ATOM 734 N N . ASP A 1 98 ? -17.927 18.910 2.348 1.00 67.38 98 ASP A N 1
ATOM 735 C CA . ASP A 1 98 ? -19.349 18.816 2.686 1.00 67.38 98 ASP A CA 1
ATOM 736 C C . ASP A 1 98 ? -19.572 18.492 4.176 1.00 67.38 98 ASP A C 1
ATOM 738 O O . ASP A 1 98 ? -20.558 18.950 4.752 1.00 67.38 98 ASP A O 1
ATOM 742 N N . GLU A 1 99 ? -18.632 17.796 4.826 1.00 61.81 99 GLU A N 1
ATOM 743 C CA . GLU A 1 99 ? -18.645 17.544 6.278 1.00 61.81 99 GLU A CA 1
ATOM 744 C C . GLU A 1 99 ? -17.990 18.669 7.107 1.00 61.81 99 GLU A C 1
ATOM 746 O O . GLU A 1 99 ? -18.245 18.806 8.309 1.00 61.81 99 GLU A O 1
ATOM 751 N N . ALA A 1 100 ? -17.178 19.529 6.484 1.00 53.38 100 ALA A N 1
ATOM 752 C CA . ALA A 1 100 ? -16.564 20.675 7.144 1.00 53.38 100 ALA A CA 1
ATOM 753 C C . ALA A 1 100 ? -17.609 21.753 7.496 1.00 53.38 100 ALA A C 1
ATOM 755 O O . ALA A 1 100 ? -18.129 22.465 6.639 1.00 53.38 100 ALA A O 1
ATOM 756 N N . LEU A 1 101 ? -17.845 21.959 8.797 1.00 48.75 101 LEU A N 1
ATOM 757 C CA . LEU A 1 101 ? -18.768 22.979 9.322 1.00 48.75 101 LEU A CA 1
ATOM 758 C C . LEU A 1 101 ? -18.357 24.443 9.034 1.00 48.75 101 LEU A C 1
ATOM 760 O O . LEU A 1 101 ? -19.131 25.352 9.331 1.00 48.75 101 LEU A O 1
ATOM 764 N N . GLN A 1 102 ? -17.158 24.711 8.496 1.00 48.28 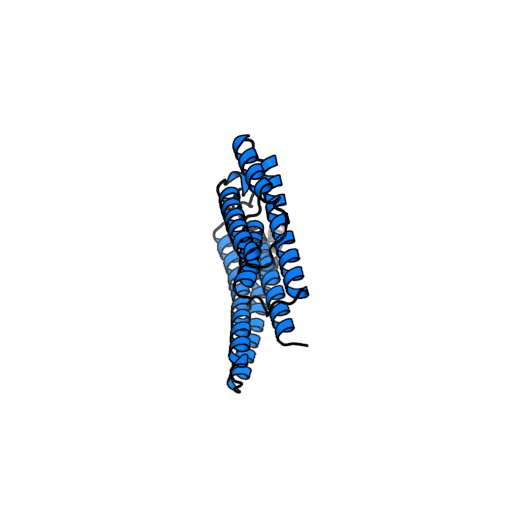102 GLN A N 1
ATOM 765 C CA . GLN A 1 102 ? -16.636 26.073 8.317 1.00 48.28 102 GLN A CA 1
ATOM 766 C C . GLN A 1 102 ? -16.533 26.507 6.845 1.00 48.28 102 GLN A C 1
ATOM 768 O O . GLN A 1 102 ? -15.857 25.882 6.030 1.00 48.28 102 GLN A O 1
ATOM 773 N N . SER A 1 103 ? -17.149 27.658 6.538 1.00 49.34 103 SER A N 1
ATOM 774 C CA . SER A 1 103 ? -17.211 28.297 5.209 1.00 49.34 103 SER A CA 1
ATOM 775 C C . SER A 1 103 ? -15.846 28.494 4.531 1.00 49.34 103 SER A C 1
ATOM 777 O O . SER A 1 103 ? -15.759 28.392 3.313 1.00 49.34 103 SER A O 1
ATOM 779 N N . ASN A 1 104 ? -14.787 28.758 5.303 1.00 50.56 104 ASN A N 1
ATOM 780 C CA . ASN A 1 104 ? -13.456 29.100 4.785 1.00 50.56 104 ASN A CA 1
ATOM 781 C C . ASN A 1 104 ? -12.687 27.865 4.260 1.00 50.56 104 ASN A C 1
ATOM 783 O O . ASN A 1 104 ? -12.056 27.908 3.208 1.00 50.56 104 ASN A O 1
ATOM 787 N N . THR A 1 105 ? -12.811 26.720 4.937 1.00 47.19 105 THR A N 1
ATOM 788 C CA . THR A 1 105 ? -12.201 25.435 4.536 1.00 47.19 105 THR A CA 1
ATOM 789 C C . THR A 1 105 ? -12.802 24.925 3.222 1.00 47.19 105 THR A C 1
ATOM 791 O O . THR A 1 105 ? -12.094 24.434 2.343 1.00 47.19 105 THR A O 1
ATOM 794 N N . ARG A 1 106 ? -14.115 25.119 3.047 1.00 47.06 106 ARG A N 1
ATOM 795 C CA . ARG A 1 106 ? -14.851 24.781 1.821 1.00 47.06 106 ARG A CA 1
ATOM 796 C C . ARG A 1 106 ? -14.406 25.617 0.617 1.00 47.06 106 ARG A C 1
ATOM 798 O O . ARG A 1 106 ? -14.349 25.108 -0.503 1.00 47.06 106 ARG A O 1
ATOM 805 N N . GLU A 1 107 ? -14.081 26.886 0.845 1.00 49.12 107 GLU A N 1
ATOM 806 C CA . GLU A 1 107 ? -13.565 27.789 -0.187 1.00 49.12 107 GLU A CA 1
ATOM 807 C C . GLU A 1 107 ? -12.139 27.411 -0.608 1.00 49.12 107 GLU A C 1
ATOM 809 O O . GLU A 1 107 ? -11.861 27.361 -1.804 1.00 49.12 107 GLU A O 1
ATOM 814 N N . GLN A 1 108 ? -11.269 27.020 0.332 1.00 53.47 108 GLN A N 1
ATOM 815 C CA . GLN A 1 108 ? -9.915 26.551 0.002 1.00 53.47 108 GLN A CA 1
ATOM 816 C C . GLN A 1 108 ? -9.905 25.257 -0.826 1.00 53.47 108 GLN A C 1
ATOM 818 O O . GLN A 1 108 ? -9.152 25.162 -1.799 1.00 53.47 108 GLN A O 1
ATOM 823 N N . PHE A 1 109 ? -10.795 24.303 -0.525 1.00 48.72 109 PHE A N 1
ATOM 824 C CA . PHE A 1 109 ? -10.974 23.108 -1.358 1.00 48.72 109 PHE A CA 1
ATOM 825 C C . PHE A 1 109 ? -11.466 23.454 -2.776 1.00 48.72 109 PHE A C 1
ATOM 827 O O . PHE A 1 109 ? -10.968 22.897 -3.754 1.00 48.72 109 PHE A O 1
ATOM 834 N N . ARG A 1 110 ? -12.400 24.408 -2.923 1.00 55.69 110 ARG A N 1
ATOM 835 C CA . ARG A 1 110 ? -12.887 24.855 -4.246 1.00 55.69 110 ARG A CA 1
ATOM 836 C C . ARG A 1 110 ? -11.826 25.593 -5.061 1.00 55.69 110 ARG A C 1
ATOM 838 O O . ARG A 1 110 ? -11.770 25.389 -6.273 1.00 55.69 110 ARG A O 1
ATOM 845 N N . LEU A 1 111 ? -11.005 26.427 -4.423 1.00 52.91 111 LEU A N 1
ATOM 846 C CA . LEU A 1 111 ? -9.945 27.183 -5.096 1.00 52.91 111 LEU A CA 1
ATOM 847 C C . LEU A 1 111 ? -8.854 26.253 -5.652 1.00 52.91 111 LEU A C 1
ATOM 849 O O . LEU A 1 111 ? -8.474 26.409 -6.811 1.00 52.91 111 LEU A O 1
ATOM 853 N N . CYS A 1 112 ? -8.452 25.214 -4.908 1.00 51.12 112 CYS A N 1
ATOM 854 C CA . CYS A 1 112 ? -7.496 24.207 -5.399 1.00 51.12 112 CYS A CA 1
ATOM 855 C C . CYS A 1 112 ? -8.009 23.443 -6.636 1.00 51.12 112 CYS A C 1
ATOM 857 O O . CYS A 1 112 ? -7.228 23.041 -7.495 1.00 51.12 112 CYS A O 1
ATOM 859 N N . LEU A 1 113 ? -9.327 23.251 -6.754 1.00 49.44 113 LEU A N 1
ATOM 860 C CA . LEU A 1 113 ? -9.951 22.560 -7.888 1.00 49.44 113 LEU A CA 1
ATOM 861 C C . LEU A 1 113 ? -10.133 23.460 -9.125 1.00 49.44 113 LEU A C 1
ATOM 863 O O . LEU A 1 113 ? -10.253 22.949 -10.242 1.00 49.44 113 LEU A O 1
ATOM 867 N N . GLN A 1 114 ? -10.165 24.788 -8.955 1.00 50.97 114 GLN A N 1
ATOM 868 C CA . GLN A 1 114 ? -10.385 25.745 -10.047 1.00 50.97 114 GLN A CA 1
ATOM 869 C C . GLN A 1 114 ? -9.146 25.989 -10.921 1.00 50.97 114 GLN A C 1
ATOM 871 O O . GLN A 1 114 ? -9.313 26.235 -12.117 1.00 50.97 114 GLN A O 1
ATOM 876 N N . GLU A 1 115 ? -7.926 25.834 -10.397 1.00 48.12 115 GLU A N 1
ATOM 877 C CA . GLU A 1 115 ? -6.684 25.992 -11.182 1.00 48.12 115 GLU A CA 1
ATOM 878 C C . GLU A 1 115 ? -6.487 24.911 -12.270 1.00 48.12 115 GLU A C 1
ATOM 880 O O . GLU A 1 115 ? -5.614 25.027 -13.126 1.00 48.12 115 GLU A O 1
ATOM 885 N N . ARG A 1 116 ? -7.338 23.874 -12.309 1.00 45.75 116 ARG A N 1
ATOM 886 C CA . ARG A 1 116 ? -7.230 22.724 -13.227 1.00 45.75 116 ARG A CA 1
ATOM 887 C C . ARG A 1 116 ? -7.699 22.999 -14.670 1.00 45.75 116 ARG A C 1
ATOM 889 O O . ARG A 1 116 ? -7.516 22.149 -15.538 1.00 45.75 116 ARG A O 1
ATOM 896 N N . ARG A 1 117 ? -8.322 24.148 -14.967 1.00 37.28 117 ARG A N 1
ATOM 897 C CA . ARG A 1 117 ? -8.938 24.432 -16.287 1.00 37.28 117 ARG A CA 1
ATOM 898 C C . ARG A 1 117 ? -8.054 25.296 -17.203 1.00 37.28 117 ARG A C 1
ATOM 900 O O . ARG A 1 117 ? -8.432 26.411 -17.547 1.00 37.28 117 ARG A O 1
ATOM 907 N N . GLY A 1 118 ? -6.903 24.773 -17.627 1.00 39.09 118 GLY A N 1
ATOM 908 C CA . GLY A 1 118 ? -6.052 25.367 -18.673 1.00 39.09 118 GLY A CA 1
ATOM 909 C C . GLY A 1 118 ? -6.008 24.507 -19.945 1.00 39.09 118 GLY A C 1
ATOM 910 O O . GLY A 1 118 ? -5.952 23.284 -19.861 1.00 39.09 118 GLY A O 1
ATOM 911 N N . SER A 1 119 ? -6.073 25.133 -21.124 1.00 35.34 119 SER A N 1
ATOM 912 C CA . SER A 1 119 ? -6.109 24.492 -22.455 1.00 35.34 119 SER A CA 1
ATOM 913 C C . SER A 1 119 ? -4.783 23.815 -22.869 1.00 35.34 119 SER A C 1
ATOM 915 O O . SER A 1 119 ? -3.732 24.374 -22.565 1.00 35.34 119 SER A O 1
ATOM 917 N N . PRO A 1 120 ? -4.784 22.700 -23.638 1.00 40.41 120 PRO A N 1
ATOM 918 C CA . PRO A 1 120 ? -3.567 21.928 -23.909 1.00 40.41 120 PRO A CA 1
ATOM 919 C C . PRO A 1 120 ? -2.964 22.217 -25.294 1.00 40.41 120 PRO A C 1
ATOM 921 O O . PRO A 1 120 ? -3.386 21.583 -26.259 1.00 40.41 120 PRO A O 1
ATOM 924 N N . GLN A 1 121 ? -1.977 23.119 -25.427 1.00 38.81 121 GLN A N 1
ATOM 925 C CA . GLN A 1 121 ? -1.224 23.272 -26.690 1.00 38.81 121 GLN A CA 1
ATOM 926 C C . GLN A 1 121 ? 0.235 23.788 -26.557 1.00 38.81 121 GLN A C 1
ATOM 928 O O . GLN A 1 121 ? 0.539 24.755 -27.225 1.00 38.81 121 GLN A O 1
ATOM 933 N N . HIS A 1 122 ? 1.169 23.129 -25.847 1.00 37.31 122 HIS A N 1
ATOM 934 C CA . HIS A 1 122 ? 2.586 22.937 -26.263 1.00 37.31 122 HIS A CA 1
ATOM 935 C C . HIS A 1 122 ? 3.233 21.740 -25.518 1.00 37.31 122 HIS A C 1
ATOM 937 O O . HIS A 1 122 ? 3.093 21.532 -24.320 1.00 37.31 122 HIS A O 1
ATOM 943 N N . PHE A 1 123 ? 3.935 20.865 -26.244 1.00 50.84 123 PHE A N 1
ATOM 944 C CA . PHE A 1 123 ? 3.641 19.431 -26.089 1.00 50.84 123 PHE A CA 1
ATOM 945 C C . PHE A 1 123 ? 4.435 18.567 -25.092 1.00 50.84 123 PHE A C 1
ATOM 947 O O . PHE A 1 123 ? 4.142 17.385 -25.035 1.00 50.84 123 PHE A O 1
ATOM 954 N N . LEU A 1 124 ? 5.374 19.061 -24.277 1.00 49.72 124 LEU A N 1
ATOM 955 C CA . LEU A 1 124 ? 6.048 18.204 -23.261 1.00 49.72 124 LEU A CA 1
ATOM 956 C C . LEU A 1 124 ? 6.667 19.006 -22.109 1.00 49.72 124 LEU A C 1
ATOM 958 O O . LEU A 1 124 ? 6.590 18.599 -20.954 1.00 49.72 124 LEU A O 1
ATOM 962 N N . ARG A 1 125 ? 7.225 20.188 -22.403 1.00 48.91 125 ARG A N 1
ATOM 963 C CA . ARG A 1 125 ? 7.767 21.090 -21.374 1.00 48.91 125 ARG A CA 1
ATOM 964 C C . ARG A 1 125 ? 6.662 21.679 -20.493 1.00 48.91 125 ARG A C 1
ATOM 966 O O . ARG A 1 125 ? 6.845 21.788 -19.288 1.00 48.91 125 ARG A O 1
ATOM 973 N N . GLU A 1 126 ? 5.501 21.976 -21.077 1.00 55.09 126 GLU A N 1
ATOM 974 C CA . GLU A 1 126 ? 4.320 22.396 -20.315 1.00 55.09 126 GLU A CA 1
ATOM 975 C C . GLU A 1 126 ? 3.742 21.249 -19.485 1.00 55.09 126 GLU A C 1
ATOM 977 O O . GLU A 1 126 ? 3.317 21.501 -18.370 1.00 55.09 126 GLU A O 1
ATOM 982 N N . TYR A 1 127 ? 3.812 19.990 -19.941 1.00 58.72 127 TYR A N 1
ATOM 983 C CA . TYR A 1 127 ? 3.414 18.830 -19.126 1.00 58.72 127 TYR A CA 1
ATOM 984 C C . TYR A 1 127 ? 4.332 18.608 -17.921 1.00 58.72 127 TYR A C 1
ATOM 986 O O . TYR A 1 127 ? 3.861 18.179 -16.874 1.00 58.72 127 TYR A O 1
ATOM 994 N N . GLN A 1 128 ? 5.628 18.911 -18.040 1.00 60.56 128 GLN A N 1
ATOM 995 C CA . GLN A 1 128 ? 6.558 18.843 -16.908 1.00 60.56 128 GLN A CA 1
ATOM 996 C C . GLN A 1 128 ? 6.277 19.945 -15.879 1.00 60.56 128 GLN A C 1
ATOM 998 O O . GLN A 1 128 ? 6.203 19.654 -14.688 1.00 60.56 128 GLN A O 1
ATOM 1003 N N . VAL A 1 129 ? 6.065 21.184 -16.338 1.00 63.28 129 VAL A N 1
ATOM 1004 C CA . VAL A 1 129 ? 5.714 22.323 -15.470 1.00 63.28 129 VAL A CA 1
ATOM 1005 C C . VAL A 1 129 ? 4.326 22.133 -14.843 1.00 63.28 129 VAL A C 1
ATOM 1007 O O . VAL A 1 129 ? 4.149 22.359 -13.649 1.00 63.28 129 VAL A O 1
ATOM 1010 N N . PHE A 1 130 ? 3.354 21.641 -15.613 1.00 67.88 130 PHE A N 1
ATOM 1011 C CA . PHE A 1 130 ? 2.021 21.287 -15.125 1.00 67.88 130 PHE A CA 1
ATOM 1012 C C . PHE A 1 130 ? 2.068 20.117 -14.143 1.00 67.88 130 PHE A C 1
ATOM 1014 O O . PHE A 1 130 ? 1.402 20.164 -13.119 1.00 67.88 130 PHE A O 1
ATOM 1021 N N . GLY A 1 131 ? 2.865 19.082 -14.416 1.00 69.44 131 GLY A N 1
ATOM 1022 C CA . GLY A 1 131 ? 3.028 17.936 -13.523 1.00 69.44 131 GLY A CA 1
ATOM 1023 C C . GLY A 1 131 ? 3.624 18.327 -12.172 1.00 69.44 131 GLY A C 1
ATOM 1024 O O . GLY A 1 131 ? 3.196 17.812 -11.143 1.00 69.44 131 GLY A O 1
ATOM 1025 N N . GLU A 1 132 ? 4.562 19.275 -12.153 1.00 74.31 132 GLU A N 1
ATOM 1026 C CA . GLU A 1 132 ? 5.130 19.828 -10.921 1.00 74.31 132 GLU A CA 1
ATOM 1027 C C . GLU A 1 132 ? 4.113 20.666 -10.137 1.00 74.31 132 GLU A C 1
ATOM 1029 O O . GLU A 1 132 ? 3.959 20.463 -8.930 1.00 74.31 132 GLU A O 1
ATOM 1034 N N . ALA A 1 133 ? 3.367 21.542 -10.817 1.00 75.75 133 ALA A N 1
ATOM 1035 C CA . ALA A 1 133 ? 2.280 22.298 -10.199 1.00 75.75 133 ALA A CA 1
ATOM 1036 C C . ALA A 1 133 ? 1.197 21.361 -9.638 1.00 75.75 133 ALA A C 1
ATOM 1038 O O . ALA A 1 133 ? 0.824 21.478 -8.476 1.00 75.75 133 ALA A O 1
ATOM 1039 N N . LEU A 1 134 ? 0.769 20.364 -10.418 1.00 74.19 134 LEU A N 1
ATOM 1040 C CA . LEU A 1 134 ? -0.212 19.361 -10.011 1.00 74.19 134 LEU A CA 1
ATOM 1041 C C . LEU A 1 134 ? 0.266 18.569 -8.792 1.00 74.19 134 LEU A C 1
ATOM 1043 O O . LEU A 1 134 ? -0.472 18.446 -7.822 1.00 74.19 134 LEU A O 1
ATOM 1047 N N . THR A 1 135 ? 1.506 18.078 -8.808 1.00 80.50 135 THR A N 1
ATOM 1048 C CA . THR A 1 135 ? 2.091 17.341 -7.677 1.00 80.50 135 THR A CA 1
ATOM 1049 C C . THR A 1 135 ? 2.151 18.212 -6.427 1.00 80.50 135 THR A C 1
ATOM 1051 O O . THR A 1 135 ? 1.804 17.758 -5.340 1.00 80.50 135 THR A O 1
ATOM 1054 N N . THR A 1 136 ? 2.544 19.478 -6.573 1.00 81.38 136 THR A N 1
ATOM 1055 C CA . THR A 1 136 ? 2.608 20.436 -5.462 1.00 81.38 136 THR A CA 1
ATOM 1056 C C . THR A 1 136 ? 1.222 20.692 -4.875 1.00 81.38 136 THR A C 1
ATOM 1058 O O . THR A 1 136 ? 1.050 20.609 -3.660 1.00 81.38 136 THR A O 1
ATOM 1061 N N . THR A 1 137 ? 0.219 20.929 -5.722 1.00 75.62 137 THR A N 1
ATOM 1062 C CA . THR A 1 137 ? -1.166 21.150 -5.293 1.00 75.62 137 THR A CA 1
ATOM 1063 C C . THR A 1 137 ? -1.756 19.904 -4.638 1.00 75.62 137 THR A C 1
ATOM 1065 O O . THR A 1 137 ? -2.347 20.011 -3.569 1.00 75.62 137 THR A O 1
ATOM 1068 N N . CYS A 1 138 ? -1.556 18.712 -5.208 1.00 77.56 138 CYS A N 1
ATOM 1069 C CA . CYS A 1 138 ? -2.008 17.447 -4.620 1.00 77.56 138 CYS A CA 1
ATOM 1070 C C . CYS A 1 138 ? -1.338 17.165 -3.266 1.00 77.56 138 CYS A C 1
ATOM 1072 O O . CYS A 1 138 ? -2.015 16.759 -2.324 1.00 77.56 138 CYS A O 1
ATOM 1074 N N . ASN A 1 139 ? -0.039 17.447 -3.131 1.00 82.25 139 ASN A N 1
ATOM 1075 C CA . ASN A 1 139 ? 0.677 17.344 -1.858 1.00 82.25 139 ASN A CA 1
ATOM 1076 C C . ASN A 1 139 ? 0.149 18.336 -0.814 1.00 82.25 139 ASN A C 1
ATOM 1078 O O . ASN A 1 139 ? -0.114 17.949 0.324 1.00 82.25 139 ASN A O 1
ATOM 1082 N N . ALA A 1 140 ? -0.046 19.602 -1.188 1.00 79.56 140 ALA A N 1
ATOM 1083 C CA . ALA A 1 140 ? -0.598 20.617 -0.293 1.00 79.56 140 ALA A CA 1
ATOM 1084 C C . ALA A 1 140 ? -2.018 20.252 0.163 1.00 79.56 140 ALA A C 1
ATOM 1086 O O . ALA A 1 140 ? -2.335 20.339 1.349 1.00 79.56 140 ALA A O 1
ATOM 1087 N N . LEU A 1 141 ? -2.841 19.769 -0.768 1.00 75.94 141 LEU A N 1
ATOM 1088 C CA . LEU A 1 141 ? -4.193 19.288 -0.513 1.00 75.94 141 LEU A CA 1
ATOM 1089 C C . LEU A 1 141 ? -4.195 18.095 0.447 1.00 75.94 141 LEU A C 1
ATOM 1091 O O . LEU A 1 141 ? -5.008 18.043 1.367 1.00 75.94 141 LEU A O 1
ATOM 1095 N N . ALA A 1 142 ? -3.252 17.169 0.271 1.00 80.19 142 ALA A N 1
ATOM 1096 C CA . ALA A 1 142 ? -3.113 16.012 1.136 1.00 80.19 142 ALA A CA 1
ATOM 1097 C C . ALA A 1 142 ? -2.718 16.367 2.561 1.00 80.19 142 ALA A C 1
ATOM 1099 O O . ALA A 1 142 ? -3.302 15.867 3.525 1.00 80.19 142 ALA A O 1
ATOM 1100 N N . VAL A 1 143 ? -1.751 17.267 2.697 1.00 83.56 143 VAL A N 1
ATOM 1101 C CA . VAL A 1 143 ? -1.340 17.797 3.993 1.00 83.56 143 VAL A CA 1
ATOM 1102 C C . VAL A 1 143 ? -2.509 18.523 4.657 1.00 83.56 143 VAL A C 1
ATOM 1104 O O . VAL A 1 143 ? -2.805 18.254 5.814 1.00 83.56 143 VAL A O 1
ATOM 1107 N N . PHE A 1 144 ? -3.227 19.374 3.927 1.00 78.81 144 PHE A N 1
ATOM 1108 C CA . PHE A 1 144 ? -4.375 20.105 4.460 1.00 78.81 144 PHE A CA 1
ATOM 1109 C C . PHE A 1 144 ? -5.506 19.178 4.929 1.00 78.81 144 PHE A C 1
ATOM 1111 O O . PHE A 1 144 ? -5.970 19.291 6.062 1.00 78.81 144 PHE A O 1
ATOM 1118 N N . ALA A 1 145 ? -5.907 18.212 4.098 1.00 75.25 145 ALA A N 1
ATOM 1119 C CA . ALA A 1 145 ? -6.979 17.269 4.418 1.00 75.25 145 ALA A CA 1
ATOM 1120 C C . ALA A 1 145 ? -6.644 16.355 5.611 1.00 75.25 145 ALA A C 1
ATOM 1122 O O . ALA A 1 145 ? -7.549 15.857 6.275 1.00 75.25 145 ALA A O 1
ATOM 1123 N N . THR A 1 146 ? -5.354 16.147 5.900 1.00 77.88 146 THR A N 1
ATOM 1124 C CA . THR A 1 146 ? -4.883 15.284 6.996 1.00 77.88 146 THR A CA 1
ATOM 1125 C C . THR A 1 146 ? -4.481 16.044 8.265 1.00 77.88 146 THR A C 1
ATOM 1127 O O . THR A 1 146 ? -4.161 15.411 9.271 1.00 77.88 146 THR A O 1
ATOM 1130 N N . GLN A 1 147 ? -4.507 17.383 8.252 1.00 77.12 147 GLN A N 1
ATOM 1131 C CA . GLN A 1 147 ? -4.173 18.224 9.410 1.00 77.12 147 GLN A CA 1
ATOM 1132 C C . GLN A 1 147 ? -5.300 18.309 10.446 1.00 77.12 147 GLN A C 1
ATOM 1134 O O . GLN A 1 147 ? -5.019 18.416 11.641 1.00 77.12 147 GLN A O 1
ATOM 1139 N N . ASP A 1 148 ? -6.563 18.271 10.016 1.00 75.12 148 ASP A N 1
ATOM 1140 C CA . ASP A 1 148 ? -7.697 18.306 10.939 1.00 75.12 148 ASP A CA 1
ATOM 1141 C C . ASP A 1 148 ? -8.098 16.888 11.358 1.00 75.12 148 ASP A C 1
ATOM 1143 O O . ASP A 1 148 ? -8.692 16.130 10.589 1.00 75.12 148 ASP A O 1
ATOM 1147 N N . SER A 1 149 ? -7.830 16.558 12.623 1.00 67.88 149 SER A N 1
ATOM 1148 C CA . SER A 1 149 ? -8.253 15.296 13.245 1.00 67.88 149 SER A CA 1
ATOM 1149 C C . SER A 1 149 ? -9.758 15.015 13.119 1.00 67.88 149 SER A C 1
ATOM 1151 O O . SER A 1 149 ? -10.168 13.859 13.151 1.00 67.88 149 SER A O 1
ATOM 1153 N N . LYS A 1 150 ? -10.600 16.044 12.938 1.00 70.88 150 LYS A N 1
ATOM 1154 C CA . LYS A 1 150 ? -12.043 15.869 12.723 1.00 70.88 150 LYS A CA 1
ATOM 1155 C C . LYS A 1 150 ? -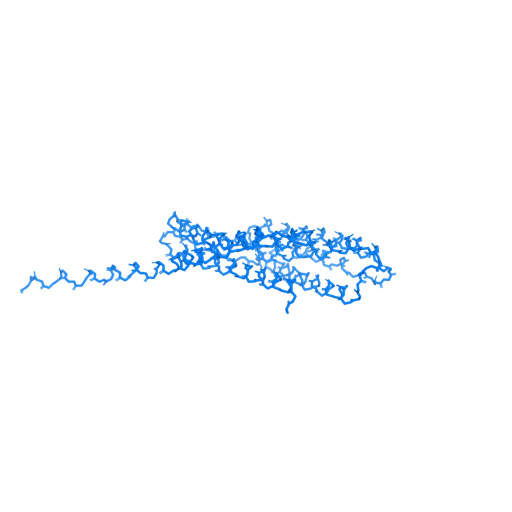12.375 15.309 11.340 1.00 70.88 150 LYS A C 1
ATOM 1157 O O . LYS A 1 150 ? -13.389 14.637 11.208 1.00 70.88 150 LYS A O 1
ATOM 1162 N N . LEU A 1 151 ? -11.533 15.565 10.337 1.00 70.50 151 LEU A N 1
ATOM 1163 C CA . LEU A 1 151 ? -11.709 15.071 8.967 1.00 70.50 151 LEU A CA 1
ATOM 1164 C C . LEU A 1 151 ? -11.109 13.675 8.779 1.00 70.50 151 LEU A C 1
ATOM 1166 O O . LEU A 1 151 ? -11.635 12.892 7.996 1.00 70.50 151 LEU A O 1
ATOM 1170 N N . THR A 1 152 ? -10.040 13.340 9.506 1.00 76.19 152 THR A N 1
ATOM 1171 C CA . THR A 1 152 ? -9.415 12.004 9.459 1.00 76.19 152 THR A CA 1
ATOM 1172 C C . THR A 1 152 ? -10.054 11.001 10.415 1.00 76.19 152 THR A C 1
ATOM 1174 O O . THR A 1 152 ? -9.824 9.802 10.294 1.00 76.19 152 THR A O 1
ATOM 1177 N N . GLY A 1 153 ? -10.840 11.482 11.380 1.00 81.31 153 GLY A N 1
ATOM 1178 C CA . GLY A 1 153 ? -11.460 10.650 12.401 1.00 81.31 153 GLY A CA 1
ATOM 1179 C C . GLY A 1 153 ? -10.547 10.376 13.596 1.00 81.31 153 GLY A C 1
ATOM 1180 O O . GLY A 1 153 ? -9.488 10.985 13.769 1.00 81.31 153 GLY A O 1
ATOM 1181 N N . THR A 1 154 ? -10.985 9.462 14.462 1.00 83.00 154 THR A N 1
ATOM 1182 C CA . THR A 1 154 ? -10.278 9.131 15.708 1.00 83.00 154 THR A CA 1
ATOM 1183 C C . THR A 1 154 ? -9.594 7.781 15.571 1.00 83.00 154 THR A C 1
ATOM 1185 O O . THR A 1 154 ? -10.269 6.780 15.349 1.00 83.00 154 THR A O 1
ATOM 1188 N N . SER A 1 155 ? -8.269 7.748 15.741 1.00 83.75 155 SER A N 1
ATOM 1189 C CA . SER A 1 155 ? -7.491 6.503 15.719 1.00 83.75 155 SER A CA 1
ATOM 1190 C C . SER A 1 155 ? -7.976 5.525 16.789 1.00 83.75 155 SER A C 1
ATOM 1192 O O . SER A 1 155 ? -8.298 5.939 17.908 1.00 83.75 155 SER A O 1
ATOM 1194 N N . ALA A 1 156 ? -7.945 4.229 16.471 1.00 86.94 156 ALA A N 1
ATOM 1195 C CA . ALA A 1 156 ? -8.187 3.181 17.455 1.00 86.94 156 ALA A CA 1
ATOM 1196 C C . ALA A 1 156 ? -7.212 3.295 18.635 1.00 86.94 156 ALA A C 1
ATOM 1198 O O . ALA A 1 156 ? -6.043 3.663 18.472 1.00 86.94 156 ALA A O 1
ATOM 1199 N N . LYS A 1 157 ? -7.699 2.953 19.829 1.00 90.12 157 LYS A N 1
ATOM 1200 C CA . LYS A 1 157 ? -6.870 2.785 21.027 1.00 90.12 157 LYS A CA 1
ATOM 1201 C C . LYS A 1 157 ? -6.771 1.300 21.301 1.00 90.12 157 LYS A C 1
ATOM 1203 O O . LYS A 1 157 ? -7.735 0.705 21.760 1.00 90.12 157 LYS A O 1
ATOM 1208 N N . LEU A 1 158 ? -5.630 0.711 20.980 1.00 91.38 158 LEU A N 1
ATOM 1209 C CA . LEU A 1 158 ? -5.416 -0.721 21.141 1.00 91.38 158 LEU A CA 1
ATOM 1210 C C . LEU A 1 158 ? -4.898 -1.027 22.547 1.00 91.38 158 LEU A C 1
ATOM 1212 O O . LEU A 1 158 ? -4.067 -0.287 23.083 1.00 91.38 158 LEU A O 1
ATOM 1216 N N . SER A 1 159 ? -5.381 -2.118 23.137 1.00 92.44 159 SER A N 1
ATOM 1217 C CA . SER A 1 159 ? -4.781 -2.684 24.345 1.00 92.44 159 SER A CA 1
ATOM 1218 C C . SER A 1 159 ? -3.374 -3.231 24.039 1.00 92.44 159 SER A C 1
ATOM 1220 O O . SER A 1 159 ? -3.059 -3.477 22.873 1.00 92.44 159 SER A O 1
ATOM 1222 N N . PRO A 1 160 ? -2.506 -3.459 25.046 1.00 92.06 160 PRO A N 1
ATOM 1223 C CA . PRO A 1 160 ? -1.188 -4.059 24.819 1.00 92.06 160 PRO A CA 1
ATOM 1224 C C . PRO A 1 160 ? -1.261 -5.395 24.065 1.00 92.06 160 PRO A C 1
ATOM 1226 O O . PRO A 1 160 ? -0.531 -5.587 23.101 1.00 92.06 160 PRO A O 1
ATOM 1229 N N . ALA A 1 161 ? -2.227 -6.255 24.412 1.00 89.38 161 ALA A N 1
ATOM 1230 C CA . ALA A 1 161 ? -2.473 -7.513 23.703 1.00 89.38 161 ALA A CA 1
ATOM 1231 C C . ALA A 1 161 ? -2.896 -7.291 22.237 1.00 89.38 161 ALA A C 1
ATOM 1233 O O . ALA A 1 161 ? -2.490 -8.037 21.345 1.00 89.38 161 ALA A O 1
ATOM 1234 N N . GLY A 1 162 ? -3.683 -6.242 21.967 1.00 89.88 162 GLY A N 1
ATOM 1235 C CA . GLY A 1 162 ? -4.059 -5.856 20.605 1.00 89.88 162 GLY A CA 1
ATOM 1236 C C . GLY A 1 162 ? -2.871 -5.340 19.797 1.00 89.88 162 GLY A C 1
ATOM 1237 O O . GLY A 1 162 ? -2.739 -5.675 18.622 1.00 89.88 162 GLY A O 1
ATOM 1238 N N . ILE A 1 163 ? -1.978 -4.575 20.428 1.00 92.75 163 ILE A N 1
ATOM 1239 C CA . ILE A 1 163 ? -0.731 -4.105 19.811 1.00 92.75 163 ILE A CA 1
ATOM 1240 C C . ILE A 1 163 ? 0.172 -5.289 19.466 1.00 92.75 163 ILE A C 1
ATOM 1242 O O . ILE A 1 163 ? 0.665 -5.345 18.342 1.00 92.75 163 ILE A O 1
ATOM 1246 N N . ASP A 1 164 ? 0.351 -6.237 20.387 1.00 92.12 164 ASP A N 1
ATOM 1247 C CA . ASP A 1 164 ? 1.178 -7.428 20.165 1.00 92.12 164 ASP A CA 1
ATOM 1248 C C . ASP A 1 164 ? 0.615 -8.283 19.017 1.00 92.12 164 ASP A C 1
ATOM 1250 O O . ASP A 1 164 ? 1.340 -8.644 18.091 1.00 92.12 164 ASP A O 1
ATOM 1254 N N . THR A 1 165 ? -0.704 -8.495 18.996 1.00 91.19 165 THR A N 1
ATOM 1255 C CA . THR A 1 165 ? -1.394 -9.223 17.916 1.00 91.19 165 THR A CA 1
ATOM 1256 C C . THR A 1 165 ? -1.211 -8.543 16.557 1.00 91.19 165 THR A C 1
ATOM 1258 O O . THR A 1 165 ? -0.861 -9.184 15.563 1.00 91.19 165 THR A O 1
ATOM 1261 N N . LEU A 1 166 ? -1.431 -7.225 16.498 1.00 92.50 166 LEU A N 1
ATOM 1262 C CA . LEU A 1 166 ? -1.232 -6.443 15.279 1.00 92.50 166 LEU A CA 1
ATOM 1263 C C . LEU A 1 166 ? 0.227 -6.515 14.816 1.00 92.50 166 LEU A C 1
ATOM 1265 O O . LEU A 1 166 ? 0.497 -6.679 13.625 1.00 92.50 166 LEU A O 1
ATOM 1269 N N . HIS A 1 167 ? 1.166 -6.402 15.754 1.00 93.50 167 HIS A N 1
ATOM 1270 C CA . HIS A 1 167 ? 2.591 -6.486 15.481 1.00 93.50 167 HIS A CA 1
ATOM 1271 C C . HIS A 1 167 ? 2.977 -7.851 14.905 1.00 93.50 167 HIS A C 1
ATOM 1273 O O . HIS A 1 167 ? 3.722 -7.895 13.927 1.00 93.50 167 HIS A O 1
ATOM 1279 N N . ASP A 1 168 ? 2.450 -8.952 15.438 1.00 92.69 168 ASP A N 1
ATOM 1280 C CA . ASP A 1 168 ? 2.748 -10.299 14.947 1.00 92.69 168 ASP A CA 1
ATOM 1281 C C . ASP A 1 168 ? 2.279 -10.504 13.501 1.00 92.69 168 ASP A C 1
ATOM 1283 O O . ASP A 1 168 ? 3.047 -10.986 12.660 1.00 92.69 168 ASP A O 1
ATOM 1287 N N . VAL A 1 169 ? 1.063 -10.052 13.171 1.00 93.25 169 VAL A N 1
ATOM 1288 C CA . VAL A 1 169 ? 0.526 -10.113 11.801 1.00 93.25 169 VAL A CA 1
ATOM 1289 C C . VAL A 1 169 ? 1.347 -9.243 10.846 1.00 93.25 169 VAL A C 1
ATOM 1291 O O . VAL A 1 169 ? 1.756 -9.707 9.777 1.00 93.25 169 VAL A O 1
ATOM 1294 N N . LEU A 1 170 ? 1.640 -7.994 11.223 1.00 93.44 170 LEU A N 1
ATOM 1295 C CA . LEU A 1 170 ? 2.420 -7.079 10.383 1.00 93.44 170 LEU A CA 1
ATOM 1296 C C . LEU A 1 170 ? 3.867 -7.554 10.210 1.00 93.44 170 LEU A C 1
ATOM 1298 O O . LEU A 1 170 ? 4.406 -7.484 9.107 1.00 93.44 170 LEU A O 1
ATOM 1302 N N . SER A 1 171 ? 4.488 -8.087 11.260 1.00 93.88 171 SER A N 1
ATOM 1303 C CA . SER A 1 171 ? 5.840 -8.651 11.218 1.00 93.88 171 SER A CA 1
ATOM 1304 C C . SER A 1 171 ? 5.909 -9.866 10.289 1.00 93.88 171 SER A C 1
ATOM 1306 O O . SER A 1 171 ? 6.801 -9.955 9.438 1.00 93.88 171 SER A O 1
ATOM 1308 N N . ALA A 1 172 ? 4.923 -10.767 10.365 1.00 92.81 172 ALA A N 1
ATOM 1309 C CA . ALA A 1 172 ? 4.825 -11.910 9.461 1.00 92.81 172 ALA A CA 1
ATOM 1310 C C . ALA A 1 172 ? 4.601 -11.476 8.001 1.00 92.81 172 ALA A C 1
ATOM 1312 O O . ALA A 1 172 ? 5.279 -11.982 7.100 1.00 92.81 172 ALA A O 1
ATOM 1313 N N . CYS A 1 173 ? 3.727 -10.489 7.769 1.00 94.69 173 CYS A N 1
ATOM 1314 C CA . CYS A 1 173 ? 3.509 -9.888 6.452 1.00 94.69 173 CYS A CA 1
ATOM 1315 C C . CYS A 1 173 ? 4.799 -9.264 5.897 1.00 94.69 173 CYS A C 1
ATOM 1317 O O . CYS A 1 173 ? 5.198 -9.548 4.767 1.00 94.69 173 CYS A O 1
ATOM 1319 N N . MET A 1 174 ? 5.525 -8.486 6.703 1.00 93.31 174 MET A N 1
ATOM 1320 C CA . MET A 1 174 ? 6.815 -7.906 6.310 1.00 93.31 174 MET A CA 1
ATOM 1321 C C . MET A 1 174 ? 7.867 -8.974 5.987 1.00 93.31 174 MET A C 1
ATOM 1323 O O . MET A 1 174 ? 8.701 -8.775 5.098 1.00 93.31 174 MET A O 1
ATOM 1327 N N . GLY A 1 175 ? 7.793 -10.135 6.641 1.00 92.94 175 GLY A N 1
ATOM 1328 C CA . GLY A 1 175 ? 8.588 -11.315 6.313 1.00 92.94 175 GLY A CA 1
ATOM 1329 C C . GLY A 1 175 ? 8.328 -11.886 4.912 1.00 92.94 175 GLY A C 1
ATOM 1330 O O . GLY A 1 175 ? 9.189 -12.605 4.401 1.00 92.94 175 GLY A O 1
ATOM 1331 N N . VAL A 1 176 ? 7.182 -11.586 4.291 1.00 93.81 176 VAL A N 1
ATOM 1332 C CA . VAL A 1 176 ? 6.861 -11.907 2.886 1.00 93.81 176 VAL A CA 1
ATOM 1333 C C . VAL A 1 176 ? 7.275 -10.762 1.959 1.00 93.81 176 VAL A C 1
ATOM 1335 O O . VAL A 1 176 ? 7.961 -10.994 0.964 1.00 93.81 176 VAL A O 1
ATOM 1338 N N . VAL A 1 177 ? 6.922 -9.523 2.317 1.00 94.19 177 VAL A N 1
ATOM 1339 C CA . VAL A 1 177 ? 7.196 -8.311 1.522 1.00 94.19 177 VAL A CA 1
ATOM 1340 C C . VAL A 1 177 ? 8.697 -8.130 1.266 1.00 94.19 177 VAL A C 1
ATOM 1342 O O . VAL A 1 177 ? 9.115 -7.889 0.135 1.00 94.19 177 VAL A O 1
ATOM 1345 N N . SER A 1 178 ? 9.533 -8.271 2.300 1.00 93.50 178 SER A N 1
ATOM 1346 C CA . SER A 1 178 ? 10.977 -8.002 2.211 1.00 93.50 178 SER A CA 1
ATOM 1347 C C . SER A 1 178 ? 11.705 -8.908 1.195 1.00 93.50 178 SER A C 1
ATOM 1349 O O . SER A 1 178 ? 12.385 -8.384 0.305 1.00 93.50 178 SER A O 1
ATOM 1351 N N . PRO A 1 179 ? 11.524 -10.244 1.211 1.00 92.69 179 PRO A N 1
ATOM 1352 C CA . PRO A 1 179 ? 12.027 -11.114 0.148 1.00 92.69 179 PRO A CA 1
ATOM 1353 C C . PRO A 1 179 ? 11.522 -10.763 -1.259 1.00 92.69 179 PRO A C 1
ATOM 1355 O O . PRO A 1 179 ? 12.299 -10.860 -2.207 1.00 92.69 179 PRO A O 1
ATOM 1358 N N . CYS A 1 180 ? 10.267 -10.332 -1.423 1.00 92.12 180 CYS A N 1
ATOM 1359 C CA . CYS A 1 180 ? 9.742 -9.907 -2.727 1.00 92.12 180 CYS A CA 1
ATOM 1360 C C . CYS A 1 180 ? 10.461 -8.653 -3.252 1.00 92.12 180 CYS A C 1
ATOM 1362 O O . CYS A 1 180 ? 10.851 -8.609 -4.418 1.00 92.12 180 CYS A O 1
ATOM 1364 N N . VAL A 1 181 ? 10.7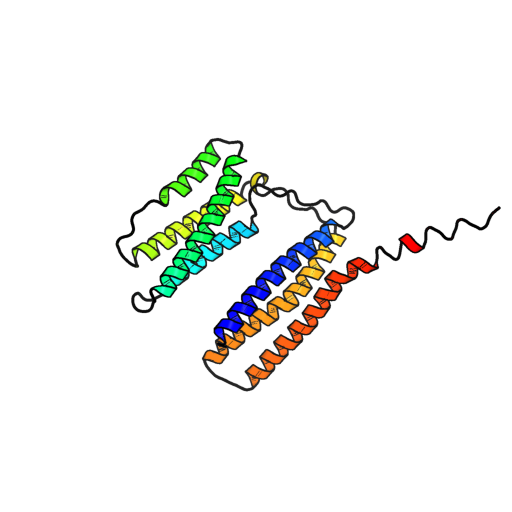44 -7.677 -2.383 1.00 90.50 181 VAL A N 1
ATOM 1365 C CA . VAL A 1 181 ? 11.560 -6.500 -2.735 1.00 90.50 181 VAL A CA 1
ATOM 1366 C C . VAL A 1 181 ? 12.980 -6.912 -3.143 1.00 90.50 181 VAL A C 1
ATOM 1368 O O . VAL A 1 181 ? 13.528 -6.386 -4.118 1.00 90.50 181 VAL A O 1
ATOM 1371 N N . LEU A 1 182 ? 13.578 -7.885 -2.445 1.00 90.56 182 LEU A N 1
ATOM 1372 C CA . LEU A 1 182 ? 14.890 -8.428 -2.810 1.00 90.56 182 LEU A CA 1
ATOM 1373 C C . LEU A 1 182 ? 14.870 -9.112 -4.180 1.00 90.56 182 LEU A C 1
ATOM 1375 O O . LEU A 1 182 ? 15.813 -8.919 -4.946 1.00 90.56 182 LEU A O 1
ATOM 1379 N N . VAL A 1 183 ? 13.806 -9.845 -4.528 1.00 89.50 183 VAL A N 1
ATOM 1380 C CA . VAL A 1 183 ? 13.630 -10.418 -5.874 1.00 89.50 183 VAL A CA 1
ATOM 1381 C C . VAL A 1 183 ? 13.613 -9.316 -6.930 1.00 89.50 183 VAL A C 1
ATOM 1383 O O . VAL A 1 183 ? 14.351 -9.421 -7.907 1.00 89.50 183 VAL A O 1
ATOM 1386 N N . CYS A 1 184 ? 12.871 -8.226 -6.716 1.00 88.19 184 CYS A N 1
ATOM 1387 C CA . CYS A 1 184 ? 12.869 -7.085 -7.637 1.00 88.19 184 CYS A CA 1
ATOM 1388 C C . CYS A 1 184 ? 14.272 -6.472 -7.800 1.00 88.19 184 CYS A C 1
ATOM 1390 O O . CYS A 1 184 ? 14.676 -6.130 -8.913 1.00 88.19 184 CYS A O 1
ATOM 1392 N N . SER A 1 185 ? 15.050 -6.378 -6.714 1.00 87.06 185 SER A N 1
ATOM 1393 C CA . SER A 1 185 ? 16.447 -5.930 -6.789 1.00 87.06 185 SER A CA 1
ATOM 1394 C C . SER A 1 185 ? 17.328 -6.904 -7.569 1.00 87.06 185 SER A C 1
ATOM 1396 O O . SER A 1 185 ? 18.115 -6.465 -8.399 1.00 87.06 185 SER A O 1
ATOM 1398 N N . ILE A 1 186 ? 17.194 -8.211 -7.334 1.00 87.94 186 ILE A N 1
ATOM 1399 C CA . ILE A 1 186 ? 17.968 -9.239 -8.040 1.00 87.94 186 ILE A CA 1
ATOM 1400 C C . ILE A 1 186 ? 17.659 -9.191 -9.537 1.00 87.94 186 ILE A C 1
ATOM 1402 O O . ILE A 1 186 ? 18.581 -9.177 -10.342 1.00 87.94 186 ILE A O 1
ATOM 1406 N N . VAL A 1 187 ? 16.382 -9.108 -9.919 1.00 85.44 187 VAL A N 1
ATOM 1407 C CA . VAL A 1 187 ? 15.964 -9.010 -11.326 1.00 85.44 187 VAL A CA 1
ATOM 1408 C C . VAL A 1 187 ? 16.573 -7.779 -12.002 1.00 85.44 187 VAL A C 1
ATOM 1410 O O . VAL A 1 187 ? 17.032 -7.868 -13.140 1.00 85.44 187 VAL A O 1
ATOM 1413 N N . ARG A 1 188 ? 16.636 -6.644 -11.296 1.00 82.62 188 ARG A N 1
ATOM 1414 C CA . ARG A 1 188 ? 17.309 -5.436 -11.788 1.00 82.62 188 ARG A CA 1
ATOM 1415 C C . ARG A 1 188 ? 18.815 -5.646 -11.977 1.00 82.62 188 ARG A C 1
ATOM 1417 O O . ARG A 1 188 ? 19.349 -5.199 -12.987 1.00 82.62 188 ARG A O 1
ATOM 1424 N N . ASP A 1 189 ? 19.487 -6.330 -11.054 1.00 81.94 189 ASP A N 1
ATOM 1425 C CA . ASP A 1 189 ? 20.935 -6.583 -11.125 1.00 81.94 189 ASP A CA 1
ATOM 1426 C C . ASP A 1 189 ? 21.294 -7.551 -12.271 1.00 81.94 189 ASP A C 1
ATOM 1428 O O . ASP A 1 189 ? 22.304 -7.387 -12.959 1.00 81.94 189 ASP A O 1
ATOM 1432 N N . VAL A 1 190 ? 20.423 -8.529 -12.530 1.00 81.25 190 VAL A N 1
ATOM 1433 C CA . VAL A 1 190 ? 20.570 -9.528 -13.601 1.00 81.25 190 VAL A CA 1
ATOM 1434 C C . VAL A 1 190 ? 20.515 -8.909 -14.995 1.00 81.25 190 VAL A C 1
ATOM 1436 O O . VAL A 1 190 ? 21.120 -9.439 -15.926 1.00 81.25 190 VAL A O 1
ATOM 1439 N N . ALA A 1 191 ? 19.848 -7.761 -15.147 1.00 67.06 191 ALA A N 1
ATOM 1440 C CA . ALA A 1 191 ? 19.823 -7.027 -16.409 1.00 67.06 191 ALA A CA 1
ATOM 1441 C C . ALA A 1 191 ? 21.227 -6.569 -16.867 1.00 67.06 191 ALA A C 1
ATOM 1443 O O . ALA A 1 191 ? 21.399 -6.255 -18.044 1.00 67.06 191 ALA A O 1
ATOM 1444 N N . GLY A 1 192 ? 22.224 -6.543 -15.966 1.00 67.31 192 GLY A N 1
ATOM 1445 C CA . GLY A 1 192 ? 23.618 -6.201 -16.275 1.00 67.31 192 GLY A CA 1
ATOM 1446 C C . GLY A 1 192 ? 24.570 -7.396 -16.446 1.00 67.31 192 GLY A C 1
ATOM 1447 O O . GLY A 1 192 ? 25.501 -7.310 -17.249 1.00 67.31 192 GLY A O 1
ATOM 1448 N N . HIS A 1 193 ? 24.374 -8.502 -15.716 1.00 70.44 193 HIS A N 1
ATOM 1449 C CA . HIS A 1 193 ? 25.197 -9.717 -15.828 1.00 70.44 193 HIS A CA 1
ATOM 1450 C C . HIS A 1 193 ? 24.497 -10.932 -15.197 1.00 70.44 193 HIS A C 1
ATOM 1452 O O . HIS A 1 193 ? 23.974 -10.839 -14.087 1.00 70.44 193 HIS A O 1
ATOM 1458 N N . TRP A 1 194 ? 24.520 -12.084 -15.874 1.00 79.56 194 TRP A N 1
ATOM 1459 C CA . TRP A 1 194 ? 23.978 -13.343 -15.348 1.00 79.56 194 TRP A CA 1
ATOM 1460 C C . TRP A 1 194 ? 25.083 -14.162 -14.657 1.00 79.56 194 TRP A C 1
ATOM 1462 O O . TRP A 1 194 ? 26.139 -14.380 -15.244 1.00 79.56 194 TRP A O 1
ATOM 1472 N N . ASP A 1 195 ? 24.835 -14.624 -13.428 1.00 81.25 195 ASP A N 1
ATOM 1473 C CA . ASP A 1 195 ? 25.716 -15.502 -12.633 1.00 81.25 195 ASP A CA 1
ATOM 1474 C C . ASP A 1 195 ? 24.845 -16.562 -11.933 1.00 81.25 195 ASP A C 1
ATOM 1476 O O . ASP A 1 195 ? 23.724 -16.264 -11.515 1.00 81.25 195 ASP A O 1
ATOM 1480 N N . ASP A 1 196 ? 25.346 -17.781 -11.742 1.00 80.50 196 ASP A N 1
ATOM 1481 C CA . ASP A 1 196 ? 24.642 -18.881 -11.063 1.00 80.50 196 ASP A CA 1
ATOM 1482 C C . ASP A 1 196 ? 24.228 -18.511 -9.627 1.00 80.50 196 ASP A C 1
ATOM 1484 O O . ASP A 1 196 ? 23.228 -19.002 -9.095 1.00 80.50 196 ASP A O 1
ATOM 1488 N N . LYS A 1 197 ? 24.934 -17.558 -9.005 1.00 82.62 197 LYS A N 1
ATOM 1489 C CA . LYS A 1 197 ? 24.568 -16.989 -7.696 1.00 82.62 197 LYS A CA 1
ATOM 1490 C C . LYS A 1 197 ? 23.188 -16.330 -7.686 1.00 82.62 197 LYS A C 1
ATOM 1492 O O . LYS A 1 197 ? 22.553 -16.275 -6.633 1.00 82.62 197 LYS A O 1
ATOM 1497 N N . VAL A 1 198 ? 22.713 -15.834 -8.829 1.00 84.69 198 VAL A N 1
ATOM 1498 C CA . VAL A 1 198 ? 21.375 -15.244 -8.984 1.00 84.69 198 VAL A CA 1
ATOM 1499 C C . VAL A 1 198 ? 20.308 -16.284 -8.677 1.00 84.69 198 VAL A C 1
ATOM 1501 O O . VAL A 1 198 ? 19.406 -16.018 -7.884 1.00 84.69 198 VAL A O 1
ATOM 1504 N N . VAL A 1 199 ? 20.439 -17.481 -9.253 1.00 84.50 199 VAL A N 1
ATOM 1505 C CA . VAL A 1 199 ? 19.469 -18.570 -9.085 1.00 84.50 199 VAL A CA 1
ATOM 1506 C C . VAL A 1 199 ? 19.370 -18.961 -7.612 1.00 84.50 199 VAL A C 1
ATOM 1508 O O . VAL A 1 199 ? 18.271 -19.028 -7.062 1.00 84.50 199 VAL A O 1
ATOM 1511 N N . THR A 1 200 ? 20.511 -19.106 -6.936 1.00 87.19 200 THR A N 1
ATOM 1512 C CA . THR A 1 200 ? 20.562 -19.418 -5.501 1.00 87.19 200 THR A CA 1
ATOM 1513 C C . THR A 1 200 ? 19.906 -18.328 -4.649 1.00 87.19 200 THR A C 1
ATOM 1515 O O . THR A 1 200 ? 19.154 -18.635 -3.724 1.00 87.19 200 THR A O 1
ATOM 1518 N N . ARG A 1 201 ? 20.130 -17.044 -4.963 1.00 88.75 201 ARG A N 1
ATOM 1519 C CA . ARG A 1 201 ? 19.499 -15.921 -4.244 1.00 88.75 201 ARG A CA 1
ATOM 1520 C C . ARG A 1 201 ? 17.983 -15.889 -4.445 1.00 88.75 201 ARG A C 1
ATOM 1522 O O . ARG A 1 201 ? 17.252 -15.664 -3.482 1.00 88.75 201 ARG A O 1
ATOM 1529 N N . VAL A 1 202 ? 17.496 -16.154 -5.660 1.00 88.25 202 VAL A N 1
ATOM 1530 C CA . VAL A 1 202 ? 16.051 -16.242 -5.936 1.00 88.25 202 VAL A CA 1
ATOM 1531 C C . VAL A 1 202 ? 15.425 -17.412 -5.171 1.00 88.25 202 VAL A C 1
ATOM 1533 O O . VAL A 1 202 ? 14.386 -17.239 -4.537 1.00 88.25 202 VAL A O 1
ATOM 1536 N N . GLN A 1 203 ? 16.080 -18.577 -5.140 1.00 89.94 203 GLN A N 1
ATOM 1537 C CA . GLN A 1 203 ? 15.619 -19.734 -4.360 1.00 89.94 203 GLN A CA 1
ATOM 1538 C C . GLN A 1 203 ? 15.567 -19.444 -2.853 1.00 89.94 203 GLN A C 1
ATOM 1540 O O . GLN A 1 203 ? 14.618 -19.848 -2.179 1.00 89.94 203 GLN A O 1
ATOM 1545 N N . GLN A 1 204 ? 16.544 -18.706 -2.319 1.00 92.19 204 GLN A N 1
ATOM 1546 C CA . GLN A 1 204 ? 16.530 -18.257 -0.925 1.00 92.19 204 GLN A CA 1
ATOM 1547 C C . GLN A 1 204 ? 15.348 -17.326 -0.636 1.00 92.19 204 GLN A C 1
ATOM 1549 O O . GLN A 1 204 ? 14.685 -17.498 0.389 1.00 92.19 204 GLN A O 1
ATOM 1554 N N . CYS A 1 205 ? 15.054 -16.386 -1.542 1.00 91.69 205 CYS A N 1
ATOM 1555 C CA . CYS A 1 205 ? 13.902 -15.493 -1.413 1.00 91.69 205 CYS A CA 1
ATOM 1556 C C . CYS A 1 205 ? 12.590 -16.281 -1.442 1.00 91.69 205 CYS A C 1
ATOM 1558 O O . CYS A 1 205 ? 11.765 -16.115 -0.550 1.00 91.69 205 CYS A O 1
ATOM 1560 N N . HIS A 1 206 ? 12.432 -17.208 -2.390 1.00 91.25 206 HIS A N 1
ATOM 1561 C CA . HIS A 1 206 ? 11.266 -18.089 -2.462 1.00 91.25 206 HIS A CA 1
ATOM 1562 C C . HIS A 1 206 ? 11.078 -18.904 -1.170 1.00 91.25 206 HIS A C 1
ATOM 1564 O O . HIS A 1 206 ? 9.990 -18.937 -0.599 1.00 91.25 206 HIS A O 1
ATOM 1570 N N . GLY A 1 207 ? 12.152 -19.506 -0.648 1.00 91.69 207 GLY A N 1
ATOM 1571 C CA . GLY A 1 207 ? 12.100 -20.228 0.623 1.00 91.69 207 GLY A CA 1
ATOM 1572 C C . GLY A 1 207 ? 11.739 -19.331 1.814 1.00 91.69 207 GLY A C 1
ATOM 1573 O O . GLY A 1 207 ? 11.047 -19.779 2.727 1.00 91.69 207 GLY A O 1
ATOM 1574 N N . ALA A 1 208 ? 12.191 -18.073 1.822 1.00 92.50 208 ALA A N 1
ATOM 1575 C CA . ALA A 1 208 ? 11.818 -17.098 2.844 1.00 92.50 208 ALA A CA 1
ATOM 1576 C C . ALA A 1 208 ? 10.333 -16.719 2.758 1.00 92.50 208 ALA A C 1
ATOM 1578 O O . ALA A 1 208 ? 9.656 -16.773 3.780 1.00 92.50 208 ALA A O 1
ATOM 1579 N N . VAL A 1 209 ? 9.817 -16.443 1.554 1.00 93.12 209 VAL A N 1
ATOM 1580 C CA . VAL A 1 209 ? 8.390 -16.166 1.315 1.00 93.12 209 VAL A CA 1
ATOM 1581 C C . VAL A 1 209 ? 7.522 -17.310 1.825 1.00 93.12 209 VAL A C 1
ATOM 1583 O O . VAL A 1 209 ? 6.568 -17.067 2.559 1.00 93.12 209 VAL A O 1
ATOM 1586 N N . LEU A 1 210 ? 7.874 -18.558 1.503 1.00 93.19 210 LEU A N 1
ATOM 1587 C CA . LEU A 1 210 ? 7.095 -19.726 1.913 1.00 93.19 210 LEU A CA 1
ATOM 1588 C C . LEU A 1 210 ? 7.028 -19.863 3.444 1.00 93.19 210 LEU A C 1
ATOM 1590 O O . LEU A 1 210 ? 5.956 -20.045 4.014 1.00 93.19 210 LEU A O 1
ATOM 1594 N N . ARG A 1 211 ? 8.171 -19.717 4.130 1.00 93.25 211 ARG A N 1
ATOM 1595 C CA . ARG A 1 211 ? 8.223 -19.772 5.601 1.00 93.25 211 ARG A CA 1
ATOM 1596 C C . ARG A 1 211 ? 7.429 -18.638 6.245 1.00 93.25 211 ARG A C 1
ATOM 1598 O O . ARG A 1 211 ? 6.716 -18.879 7.213 1.00 93.25 211 ARG A O 1
ATOM 1605 N N . SER A 1 212 ? 7.555 -17.420 5.728 1.00 93.00 212 SER A N 1
ATOM 1606 C CA . SER A 1 212 ? 6.834 -16.258 6.252 1.00 93.00 212 SER A CA 1
ATOM 1607 C C . SER A 1 212 ? 5.331 -16.347 5.988 1.00 93.00 212 SER A C 1
ATOM 1609 O O . SER A 1 212 ? 4.550 -15.961 6.848 1.00 93.00 212 SER A O 1
ATOM 1611 N N . SER A 1 213 ? 4.915 -16.936 4.865 1.00 92.19 213 SER A N 1
ATOM 1612 C CA . SER A 1 213 ? 3.498 -17.180 4.556 1.00 92.19 213 SER A CA 1
ATOM 1613 C C . SER A 1 213 ? 2.864 -18.170 5.537 1.00 92.19 213 SER A C 1
ATOM 1615 O O . SER A 1 213 ? 1.736 -17.963 5.983 1.00 92.19 213 SER A O 1
ATOM 1617 N N . ASN A 1 214 ? 3.605 -19.207 5.943 1.00 91.69 214 ASN A N 1
ATOM 1618 C CA . ASN A 1 214 ? 3.149 -20.130 6.985 1.00 91.69 214 ASN A CA 1
ATOM 1619 C C . ASN A 1 214 ? 2.996 -19.415 8.334 1.00 91.69 214 ASN A C 1
ATOM 1621 O O . ASN A 1 214 ? 1.947 -19.527 8.956 1.00 91.69 214 ASN A O 1
ATOM 1625 N N . LYS A 1 215 ? 3.985 -18.605 8.738 1.00 91.19 215 LYS A N 1
ATOM 1626 C CA . LYS A 1 215 ? 3.898 -17.790 9.964 1.00 91.19 215 LYS A CA 1
ATOM 1627 C C . LYS A 1 215 ? 2.733 -16.804 9.936 1.00 91.19 215 LYS A C 1
ATOM 1629 O O . LYS A 1 215 ? 2.079 -16.601 10.947 1.00 91.19 215 LYS A O 1
ATOM 1634 N N . LEU A 1 216 ? 2.469 -16.196 8.781 1.00 91.75 216 LEU A N 1
ATOM 1635 C CA . LEU A 1 216 ? 1.337 -15.293 8.599 1.00 91.75 216 LEU A CA 1
ATOM 1636 C C . LEU A 1 216 ? 0.009 -16.043 8.746 1.00 91.75 216 LEU A C 1
ATOM 1638 O O . LEU A 1 216 ? -0.903 -15.555 9.402 1.00 91.75 216 LEU A O 1
ATOM 1642 N N . THR A 1 217 ? -0.080 -17.252 8.191 1.00 90.81 217 THR A N 1
ATOM 1643 C CA . THR A 1 217 ? -1.252 -18.120 8.366 1.00 90.81 217 THR A CA 1
ATOM 1644 C C . THR A 1 217 ? -1.437 -18.494 9.835 1.00 90.81 217 THR A C 1
ATOM 1646 O O . THR A 1 217 ? -2.548 -18.423 10.344 1.00 90.81 217 THR A O 1
ATOM 1649 N N . GLU A 1 218 ? -0.359 -18.834 10.545 1.00 89.19 218 GLU A N 1
ATOM 1650 C CA . GLU A 1 218 ? -0.394 -19.111 11.985 1.00 89.19 218 GLU A CA 1
ATOM 1651 C C . GLU A 1 218 ? -0.847 -17.887 12.794 1.00 89.19 218 GLU A C 1
ATOM 1653 O O . GLU A 1 218 ? -1.729 -18.024 13.637 1.00 89.19 218 GLU A O 1
ATOM 1658 N N . ALA A 1 219 ? -0.321 -16.693 12.503 1.00 87.88 219 ALA A N 1
ATOM 1659 C CA . ALA A 1 219 ? -0.714 -15.450 13.170 1.00 87.88 219 ALA A CA 1
ATOM 1660 C C . ALA A 1 219 ? -2.197 -15.105 12.939 1.00 87.88 219 ALA A C 1
ATOM 1662 O O . ALA A 1 219 ? -2.881 -14.651 13.853 1.00 87.88 219 ALA A O 1
ATOM 1663 N N . LEU A 1 220 ? -2.719 -15.367 11.735 1.00 86.88 220 LEU A N 1
ATOM 1664 C CA . LEU A 1 220 ? -4.123 -15.124 11.392 1.00 86.88 220 LEU A CA 1
ATOM 1665 C C . LEU A 1 220 ? -5.073 -16.205 11.940 1.00 86.88 220 LEU A C 1
ATOM 1667 O O . LEU A 1 220 ? -6.201 -15.896 12.317 1.00 86.88 220 LEU A O 1
ATOM 1671 N N . CYS A 1 221 ? -4.648 -17.472 11.986 1.00 81.69 221 CYS A N 1
ATOM 1672 C CA . CYS A 1 221 ? -5.478 -18.593 12.441 1.00 81.69 221 CYS A CA 1
ATOM 1673 C C . CYS A 1 221 ? -5.395 -18.859 13.951 1.00 81.69 221 CYS A C 1
ATOM 1675 O O . CYS A 1 221 ? -6.329 -19.437 14.509 1.00 81.69 221 CYS A O 1
ATOM 1677 N N . GLY A 1 222 ? -4.312 -18.452 14.621 1.00 66.81 222 GLY A N 1
ATOM 1678 C CA . GLY A 1 222 ? -4.089 -18.690 16.051 1.00 66.81 222 GLY A CA 1
ATOM 1679 C C . GLY A 1 222 ? -5.230 -18.171 16.930 1.00 66.81 222 GLY A C 1
ATOM 1680 O O . GLY A 1 222 ? -5.632 -18.848 17.876 1.00 66.81 222 GLY A O 1
ATOM 1681 N N . PHE A 1 223 ? -5.854 -17.063 16.520 1.00 55.78 223 PHE A N 1
ATOM 1682 C CA . PHE A 1 223 ? -6.950 -16.405 17.232 1.00 55.78 223 PHE A CA 1
ATOM 1683 C C . PHE A 1 223 ? -8.270 -17.190 17.290 1.00 55.78 223 PHE A C 1
ATOM 1685 O O . PHE A 1 223 ? -9.065 -16.989 18.202 1.00 55.78 223 PHE A O 1
ATOM 1692 N N . GLY A 1 224 ? -8.513 -18.129 16.369 1.00 48.56 224 GLY A N 1
ATOM 1693 C CA . GLY A 1 224 ? -9.750 -18.926 16.358 1.00 48.56 224 GLY A CA 1
ATOM 1694 C C . GLY A 1 224 ? -9.773 -20.091 17.360 1.00 48.56 224 GLY A C 1
ATOM 1695 O O . GLY A 1 224 ? -10.787 -20.784 17.482 1.00 48.56 224 GLY A O 1
ATOM 1696 N N . SER A 1 225 ? -8.657 -20.353 18.048 1.00 43.59 225 SER A N 1
ATOM 1697 C CA . SER A 1 225 ? -8.459 -21.580 18.839 1.00 43.59 225 SER A CA 1
ATOM 1698 C C . SER A 1 225 ? -8.621 -21.383 20.347 1.00 43.59 225 SER A C 1
ATOM 1700 O O . SER A 1 225 ? -8.873 -22.359 21.060 1.00 43.59 225 SER A O 1
ATOM 1702 N N . GLU A 1 226 ? -8.460 -20.155 20.843 1.00 43.50 226 GLU A N 1
ATOM 1703 C CA . GLU A 1 226 ? -8.447 -19.860 22.281 1.00 43.50 226 GLU A CA 1
ATOM 1704 C C . GLU A 1 226 ? -9.854 -19.630 22.852 1.00 43.50 226 GLU A C 1
ATOM 1706 O O . GLU A 1 226 ? -10.174 -20.198 23.897 1.00 43.50 226 GLU A O 1
ATOM 1711 N N . GLU A 1 227 ? -10.767 -18.992 22.109 1.00 40.28 227 GLU A N 1
ATOM 1712 C CA . GLU A 1 227 ? -12.170 -18.812 22.538 1.00 40.28 227 GLU A CA 1
ATOM 1713 C C . GLU A 1 227 ? -12.954 -20.131 22.699 1.00 40.28 227 GLU A C 1
ATOM 1715 O O . GLU A 1 227 ? -13.962 -20.192 23.405 1.00 40.28 227 GLU A O 1
ATOM 1720 N N . ARG A 1 228 ? -12.501 -21.236 22.088 1.00 35.91 228 ARG A N 1
ATOM 1721 C CA . ARG A 1 228 ? -13.156 -22.548 22.254 1.00 35.91 228 ARG A CA 1
ATOM 1722 C C . ARG A 1 228 ? -12.746 -23.304 23.513 1.00 35.91 228 ARG A C 1
ATOM 1724 O O . ARG A 1 228 ? -13.419 -24.280 23.847 1.00 35.91 228 ARG A O 1
ATOM 1731 N N . LYS A 1 229 ? -11.677 -22.908 24.212 1.00 35.75 229 LYS A N 1
ATOM 1732 C CA . LYS A 1 229 ? -11.235 -23.630 25.417 1.00 35.75 229 LYS A CA 1
ATOM 1733 C C . LYS A 1 229 ? -11.909 -23.151 26.701 1.00 35.75 229 LYS A C 1
ATOM 1735 O O . LYS A 1 229 ? -12.059 -23.972 27.604 1.00 35.75 229 LYS A O 1
ATOM 1740 N N . ASP A 1 230 ? -12.395 -21.912 26.758 1.00 38.91 230 ASP A N 1
ATOM 1741 C CA . ASP A 1 230 ? -13.025 -21.384 27.979 1.00 38.91 230 ASP A CA 1
ATOM 1742 C C . ASP A 1 230 ? -14.526 -21.689 28.095 1.00 38.91 230 ASP A C 1
ATOM 1744 O O . ASP A 1 230 ? -15.023 -21.961 29.188 1.00 38.91 230 ASP A O 1
ATOM 1748 N N . ASN A 1 231 ? -15.247 -21.830 26.979 1.00 36.00 231 ASN A N 1
ATOM 1749 C CA . ASN A 1 231 ? -16.665 -22.220 27.020 1.00 36.00 231 ASN A CA 1
ATOM 1750 C C . ASN A 1 231 ? -16.906 -23.709 27.350 1.00 36.00 231 ASN A C 1
ATOM 1752 O O . ASN A 1 231 ? -18.043 -24.115 27.589 1.00 36.00 231 ASN A O 1
ATOM 1756 N N . GLY A 1 232 ? -15.852 -24.532 27.396 1.00 36.06 232 GLY A N 1
ATOM 1757 C CA . GLY A 1 232 ? -15.935 -25.961 27.723 1.00 36.06 232 GLY A CA 1
ATOM 1758 C C . GLY A 1 232 ? -15.799 -26.299 29.212 1.00 36.06 232 GLY A C 1
ATOM 1759 O O . GLY A 1 232 ? -16.061 -27.439 29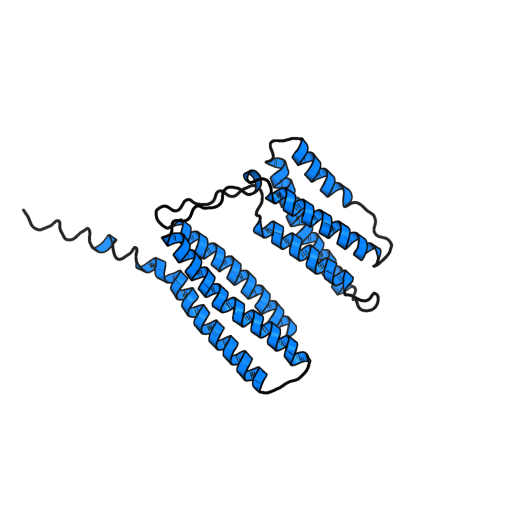.590 1.00 36.06 232 GLY A O 1
ATOM 1760 N N . LYS A 1 233 ? -15.398 -25.345 30.065 1.00 38.56 233 LYS A N 1
ATOM 1761 C CA . LYS A 1 233 ? -15.143 -25.599 31.497 1.00 38.56 233 LYS A CA 1
ATOM 1762 C C . LYS A 1 233 ? -16.254 -25.143 32.442 1.00 38.56 233 LYS A C 1
ATOM 1764 O O . LYS A 1 233 ? -16.238 -25.522 33.605 1.00 38.56 233 LYS A O 1
ATOM 1769 N N . MET A 1 234 ? -17.245 -24.394 31.958 1.00 38.50 234 MET A N 1
ATOM 1770 C CA . MET A 1 234 ? -18.266 -23.785 32.823 1.00 38.50 234 MET A CA 1
ATOM 1771 C C . MET A 1 234 ? -19.512 -24.657 33.084 1.00 38.50 234 MET A C 1
ATOM 1773 O O . MET A 1 234 ? -20.413 -24.223 33.793 1.00 38.50 234 MET A O 1
ATOM 1777 N N . TRP A 1 235 ? -19.574 -25.887 32.552 1.00 41.25 235 TRP A N 1
ATOM 1778 C CA . TRP A 1 235 ? -20.775 -26.744 32.618 1.00 41.25 235 TRP A CA 1
ATOM 1779 C C . TRP A 1 235 ? -20.603 -28.086 33.350 1.00 41.25 235 TRP A C 1
ATOM 1781 O O . TRP A 1 235 ? -21.533 -28.890 33.324 1.00 41.25 235 TRP A O 1
ATOM 1791 N N . MET A 1 236 ? -19.466 -28.363 34.005 1.00 40.50 236 MET A N 1
ATOM 1792 C CA . MET A 1 236 ? -19.268 -29.654 34.699 1.00 40.50 236 MET A CA 1
ATOM 1793 C C . MET A 1 236 ? -19.110 -29.608 36.226 1.00 40.50 236 MET A C 1
ATOM 1795 O O . MET A 1 236 ? -19.208 -30.664 36.842 1.00 40.50 236 MET A O 1
ATOM 1799 N N . ASP A 1 237 ? -19.031 -28.438 36.866 1.00 39.44 237 ASP A N 1
ATOM 1800 C CA . ASP A 1 237 ? -18.864 -28.353 38.334 1.00 39.44 237 ASP A CA 1
ATOM 1801 C C . ASP A 1 237 ? -20.163 -28.028 39.109 1.00 39.44 237 ASP A C 1
ATOM 1803 O O . ASP A 1 237 ? -20.127 -27.573 40.250 1.00 39.44 237 ASP A O 1
ATOM 1807 N N . GLY A 1 238 ? -21.336 -28.271 38.508 1.00 40.47 238 GLY A N 1
ATOM 1808 C CA . GLY A 1 238 ? -22.647 -27.971 39.112 1.00 40.47 238 GLY A CA 1
ATOM 1809 C C . GLY A 1 238 ? -23.540 -29.172 39.454 1.00 40.47 238 GLY A C 1
ATOM 1810 O O . GLY A 1 238 ? -24.635 -28.969 39.969 1.00 40.47 238 GLY A O 1
ATOM 1811 N N . ALA A 1 239 ? -23.124 -30.412 39.174 1.00 40.75 239 ALA A N 1
ATOM 1812 C CA . ALA A 1 239 ? -23.989 -31.597 39.286 1.00 40.75 239 ALA A CA 1
ATOM 1813 C C . ALA A 1 239 ? -23.462 -32.658 40.268 1.00 40.75 239 ALA A C 1
ATOM 1815 O O . ALA A 1 239 ? -23.473 -33.854 39.985 1.00 40.75 239 ALA A O 1
ATOM 1816 N N . SER A 1 240 ? -22.978 -32.237 41.436 1.00 42.28 240 SER A N 1
ATOM 1817 C CA . SER A 1 240 ? -22.666 -33.145 42.551 1.00 42.28 240 SER A CA 1
ATOM 1818 C C . SER A 1 240 ? -22.889 -32.450 43.892 1.00 42.28 240 SER A C 1
ATOM 1820 O O . SER A 1 240 ? -21.939 -32.142 44.600 1.00 42.28 240 SER A O 1
ATOM 1822 N N . ASN A 1 241 ? -24.153 -32.143 44.198 1.00 40.66 241 ASN A N 1
ATOM 1823 C CA . ASN A 1 241 ? -24.681 -32.051 45.565 1.00 40.66 241 ASN A CA 1
ATOM 1824 C C . ASN A 1 241 ? -26.188 -31.750 45.534 1.00 40.66 241 ASN A C 1
ATOM 1826 O O . ASN A 1 241 ? -26.585 -30.610 45.761 1.00 40.66 241 ASN A O 1
ATOM 1830 N N . ILE A 1 242 ? -27.001 -32.775 45.248 1.00 40.78 242 ILE A N 1
ATOM 1831 C CA . ILE A 1 242 ? -28.317 -33.035 45.866 1.00 40.78 242 ILE A CA 1
ATOM 1832 C C . ILE A 1 242 ? -28.468 -34.555 45.942 1.00 40.78 242 ILE A C 1
ATOM 1834 O O . ILE A 1 242 ? -28.221 -35.203 44.901 1.00 40.78 242 ILE A O 1
#

Radius of gyration: 24.55 Å; chains: 1; bounding box: 54×62×74 Å

InterPro domains:
  IPR042799 Talin rod domain-containing protein 1 [PTHR47133] (7-220)

pLDDT: mean 74.99, std 17.34, range [35.34, 94.69]

Organism: Timema cristinae (NCBI:txid61476)

Foldseek 3Di:
DDPVVVLVVLVVVLVVLLVVLLVLLLVQQCPDPPKFAWDAFLADLVLLVVLLVLLLVLLVVLVVDDPPPDDPVSVVVSVVSNVVSVVSLLNSQVSLLVPDPDPVSVVVSVVLVVVPDDDDPDPRVVSNVVSVVSSVSSVVSSCSQPVDCNRRTGHMDGDPVSVVLSCQLNVLSVLQVVLSVVLVVLVVVVVPPDDPVSVVSNVVSVVSNVVSVVSNVCSSCVVVPPVVPVVVPPPPPPPPDD

Sequence (242 aa):
MSIRVCVEEICDLVVSLTECCAHAGYLLAVLQDGSIPEVPGAVDRYQLCRATAEIEHKTGLLRTYRLHTITSLQLTDICINVTESANILTDSCLKAADEALQSNTREQFRLCLQERRGSPQHFLREYQVFGEALTTTCNALAVFATQDSKLTGTSAKLSPAGIDTLHDVLSACMGVVSPCVLVCSIVRDVAGHWDDKVVTRVQQCHGAVLRSSNKLTEALCGFGSEERKDNGKMWMDGASNI